Protein AF-A0A7S1A800-F1 (afdb_monomer_lite)

Sequence (195 aa):
MRDAFVAAVKLKTNGKFEEAAAKLRSLTKKGKRNVRAAARHELAVLALQRGDATVADEELCALGLRYRLSAPLWLGARQGPALLSSDSMARSVRVLDNALPEEVFQQLRQALLAPKFWEEHGYPTDEFFSYSMPLGRRHPRKLLGAVATRFRRTAEVLAGEECGRVEWWTHRRSAGADSGHQLHFDLDELGMRRE

Structure (mmCIF, N/CA/C/O backbone):
data_AF-A0A7S1A800-F1
#
_entry.id   AF-A0A7S1A800-F1
#
loop_
_atom_site.group_PDB
_atom_site.id
_atom_site.type_symbol
_atom_site.label_atom_id
_atom_site.label_alt_id
_atom_site.label_comp_id
_atom_site.label_asym_id
_atom_site.label_entity_id
_atom_site.label_seq_id
_atom_site.pdbx_PDB_ins_code
_atom_site.Cartn_x
_atom_site.Cartn_y
_atom_site.Cartn_z
_atom_site.occupancy
_atom_site.B_iso_or_equiv
_atom_site.auth_seq_id
_atom_site.auth_comp_id
_atom_site.auth_asym_id
_atom_site.auth_atom_id
_atom_site.pdbx_PDB_model_num
ATOM 1 N N . MET A 1 1 ? 12.714 -13.770 -24.202 1.00 60.88 1 MET A N 1
ATOM 2 C CA . MET A 1 1 ? 12.608 -12.303 -23.910 1.00 60.88 1 MET A CA 1
ATOM 3 C C . MET A 1 1 ? 11.788 -12.034 -22.653 1.00 60.88 1 MET A C 1
ATOM 5 O O . MET A 1 1 ? 12.232 -11.239 -21.835 1.00 60.88 1 MET A O 1
ATOM 9 N N . ARG A 1 2 ? 10.642 -12.709 -22.471 1.00 64.38 2 ARG A N 1
ATOM 10 C CA . ARG A 1 2 ? 9.897 -12.731 -21.199 1.00 64.38 2 ARG A CA 1
ATOM 11 C C . ARG A 1 2 ? 10.781 -13.239 -20.043 1.00 64.38 2 ARG A C 1
ATOM 13 O O . ARG A 1 2 ? 10.829 -12.616 -18.993 1.00 64.38 2 ARG A O 1
ATOM 20 N N . ASP A 1 3 ? 11.624 -14.233 -20.313 1.00 79.56 3 ASP A N 1
ATOM 21 C CA . ASP A 1 3 ? 12.587 -14.814 -19.355 1.00 79.56 3 ASP A CA 1
ATOM 22 C C . ASP A 1 3 ? 13.646 -13.812 -18.876 1.00 79.56 3 ASP A C 1
ATOM 24 O O . ASP A 1 3 ? 14.090 -13.850 -17.732 1.00 79.56 3 ASP A O 1
ATOM 28 N N . ALA A 1 4 ? 14.040 -12.869 -19.739 1.00 80.94 4 ALA A N 1
ATOM 29 C CA . ALA A 1 4 ? 15.018 -11.845 -19.385 1.00 80.94 4 ALA A CA 1
ATOM 30 C C . ALA A 1 4 ? 14.430 -10.807 -18.418 1.00 80.94 4 ALA A C 1
ATOM 32 O O . ALA A 1 4 ? 15.145 -10.347 -17.528 1.00 80.94 4 ALA A O 1
ATOM 33 N N . PHE A 1 5 ? 13.144 -10.479 -18.576 1.00 79.38 5 PHE A N 1
ATOM 34 C CA . PHE A 1 5 ? 12.403 -9.628 -17.647 1.00 79.38 5 PHE A CA 1
ATOM 35 C C . PHE A 1 5 ? 12.202 -10.328 -16.299 1.00 79.38 5 PHE A C 1
ATOM 37 O O . PHE A 1 5 ? 12.585 -9.775 -15.274 1.00 79.38 5 PHE A O 1
ATOM 44 N N . VAL A 1 6 ? 11.737 -11.583 -16.301 1.00 82.38 6 VAL A N 1
ATOM 45 C CA . VAL A 1 6 ? 11.589 -12.393 -15.074 1.00 82.38 6 VAL A CA 1
ATOM 46 C C . VAL A 1 6 ? 12.916 -12.502 -14.318 1.00 82.38 6 VAL A C 1
ATOM 48 O O . VAL A 1 6 ? 12.967 -12.323 -13.104 1.00 82.38 6 VAL A O 1
ATOM 51 N N . ALA A 1 7 ? 14.025 -12.715 -15.030 1.00 85.69 7 ALA A N 1
ATOM 52 C CA . ALA A 1 7 ? 15.344 -12.743 -14.413 1.00 85.69 7 ALA A CA 1
ATOM 53 C C . ALA A 1 7 ? 15.754 -11.390 -13.803 1.00 85.69 7 ALA A C 1
ATOM 55 O O . ALA A 1 7 ? 16.444 -11.379 -12.789 1.00 85.69 7 ALA A O 1
ATOM 56 N N . ALA A 1 8 ? 15.359 -10.259 -14.396 1.00 82.12 8 ALA A N 1
ATOM 57 C CA . ALA A 1 8 ? 15.631 -8.935 -13.833 1.00 82.12 8 ALA A CA 1
ATOM 58 C C . ALA A 1 8 ? 14.835 -8.691 -12.540 1.00 82.12 8 ALA A C 1
ATOM 60 O O . ALA A 1 8 ? 15.402 -8.232 -11.550 1.00 82.12 8 ALA A O 1
ATOM 61 N N . VAL A 1 9 ? 13.558 -9.084 -12.519 1.00 78.88 9 VAL A N 1
ATOM 62 C CA . VAL A 1 9 ? 12.716 -9.029 -11.313 1.00 78.88 9 VAL A CA 1
ATOM 63 C C . VAL A 1 9 ? 13.293 -9.922 -10.213 1.00 78.88 9 VAL A C 1
ATOM 65 O O . VAL A 1 9 ? 13.433 -9.481 -9.078 1.00 78.88 9 VAL A O 1
ATOM 68 N N . LYS A 1 10 ? 13.751 -11.134 -10.551 1.00 79.06 10 LYS A N 1
ATOM 69 C CA . LYS A 1 10 ? 14.394 -12.044 -9.589 1.00 79.06 10 LYS A CA 1
ATOM 70 C C . LYS A 1 10 ? 15.687 -11.472 -8.986 1.00 79.06 10 LYS A C 1
ATOM 72 O O . LYS A 1 10 ? 15.996 -11.715 -7.823 1.00 79.06 10 LYS A O 1
ATOM 77 N N . LEU A 1 11 ? 16.461 -10.705 -9.758 1.00 80.69 11 LEU A N 1
ATOM 78 C CA . LEU A 1 11 ? 17.634 -9.999 -9.229 1.00 80.69 11 LEU A CA 1
ATOM 79 C C . LEU A 1 11 ? 17.217 -8.927 -8.213 1.00 80.69 11 LEU A C 1
ATOM 81 O O . LEU A 1 11 ? 17.811 -8.850 -7.139 1.00 80.69 11 LEU A O 1
ATOM 85 N N . LYS A 1 12 ? 16.161 -8.159 -8.516 1.00 78.56 12 LYS A N 1
ATOM 86 C CA . LYS A 1 12 ? 15.585 -7.159 -7.604 1.00 78.56 12 LYS A CA 1
ATOM 87 C C . LYS A 1 12 ? 15.091 -7.804 -6.305 1.00 78.56 12 LYS A C 1
ATOM 89 O O . LYS A 1 12 ? 15.465 -7.332 -5.237 1.00 78.56 12 LYS A O 1
ATOM 94 N N . THR A 1 13 ? 14.333 -8.903 -6.370 1.00 74.06 13 THR A N 1
ATOM 95 C CA . THR A 1 13 ? 13.835 -9.601 -5.164 1.00 74.06 13 THR A CA 1
ATOM 96 C C . THR A 1 13 ? 14.961 -10.157 -4.295 1.00 74.06 13 THR A C 1
ATOM 98 O O . THR A 1 13 ? 14.818 -10.238 -3.082 1.00 74.06 13 THR A O 1
ATOM 101 N N . ASN A 1 14 ? 16.102 -10.496 -4.899 1.00 77.75 14 ASN A N 1
ATOM 102 C CA . ASN A 1 14 ? 17.279 -11.004 -4.195 1.00 77.75 14 ASN A CA 1
ATOM 103 C C . ASN A 1 14 ? 18.227 -9.889 -3.707 1.00 77.75 14 ASN A C 1
ATOM 105 O O . ASN A 1 14 ? 19.363 -10.177 -3.337 1.00 77.75 14 ASN A O 1
ATOM 109 N N . GLY A 1 15 ? 17.814 -8.617 -3.758 1.00 77.62 15 GLY A N 1
ATOM 110 C CA . GLY A 1 15 ? 18.619 -7.478 -3.301 1.00 77.62 15 GLY A CA 1
ATOM 111 C C . GLY A 1 15 ? 19.746 -7.055 -4.251 1.00 77.62 15 GLY A C 1
ATOM 112 O O . GLY A 1 15 ? 20.514 -6.146 -3.939 1.00 77.62 15 GLY A O 1
ATOM 113 N N . LYS A 1 16 ? 19.853 -7.663 -5.439 1.00 86.56 16 LYS A N 1
ATOM 114 C CA . LYS A 1 16 ? 20.871 -7.340 -6.452 1.00 86.56 16 LYS A CA 1
ATOM 115 C C . LYS A 1 16 ? 20.433 -6.162 -7.321 1.00 86.56 16 LYS A C 1
ATOM 117 O O . LYS A 1 16 ? 20.233 -6.287 -8.531 1.00 86.56 16 LYS A O 1
ATOM 122 N N . PHE A 1 17 ? 20.246 -5.008 -6.690 1.00 87.19 17 PHE A N 1
ATOM 123 C CA . PHE A 1 17 ? 19.570 -3.863 -7.299 1.00 87.19 17 PHE A CA 1
ATOM 124 C C . PHE A 1 17 ? 20.307 -3.261 -8.502 1.00 87.19 17 PHE A C 1
ATOM 126 O O . PHE A 1 17 ? 19.655 -2.889 -9.473 1.00 87.19 17 PHE A O 1
ATOM 133 N N . GLU A 1 18 ? 21.641 -3.186 -8.487 1.00 91.19 18 GLU A N 1
ATOM 134 C CA . GLU A 1 18 ? 22.408 -2.667 -9.635 1.00 91.19 18 GLU A CA 1
ATOM 135 C C . GLU A 1 18 ? 22.302 -3.571 -10.863 1.00 91.19 18 GLU A C 1
ATOM 137 O O . GLU A 1 18 ? 22.034 -3.106 -11.974 1.00 91.19 18 GLU A O 1
ATOM 142 N N . GLU A 1 19 ? 22.462 -4.881 -10.656 1.00 92.38 19 GLU A N 1
ATOM 143 C CA . GLU A 1 19 ? 22.335 -5.881 -11.717 1.00 92.38 19 GLU A CA 1
ATOM 144 C C . GLU A 1 19 ? 20.913 -5.866 -12.302 1.00 92.38 19 GLU A C 1
ATOM 146 O O . GLU A 1 19 ? 20.733 -5.892 -13.524 1.00 92.38 19 GLU A O 1
ATOM 151 N N . ALA A 1 20 ? 19.899 -5.764 -11.434 1.00 90.12 20 ALA A N 1
ATOM 152 C CA . ALA A 1 20 ? 18.506 -5.624 -11.840 1.00 90.12 20 ALA A CA 1
ATOM 153 C C . ALA A 1 20 ? 18.289 -4.352 -12.675 1.00 90.12 20 ALA A C 1
ATOM 155 O O . ALA A 1 20 ? 17.748 -4.434 -13.779 1.00 90.12 20 ALA A O 1
ATOM 156 N N . ALA A 1 21 ? 18.768 -3.195 -12.206 1.00 92.25 21 ALA A N 1
ATOM 157 C CA . ALA A 1 21 ? 18.621 -1.916 -12.896 1.00 92.25 21 ALA A CA 1
ATOM 158 C C . ALA A 1 21 ? 19.300 -1.917 -14.274 1.00 92.25 21 ALA A C 1
ATOM 160 O O . ALA A 1 21 ? 18.706 -1.478 -15.260 1.00 92.25 21 ALA A O 1
ATOM 161 N N . ALA A 1 22 ? 20.520 -2.453 -14.381 1.00 94.06 22 ALA A N 1
ATOM 162 C CA . ALA A 1 22 ? 21.227 -2.571 -15.656 1.00 94.06 22 ALA A CA 1
ATOM 163 C C . ALA A 1 22 ? 20.452 -3.441 -16.659 1.00 94.06 22 ALA A C 1
ATOM 165 O O . ALA A 1 22 ? 20.320 -3.087 -17.837 1.00 94.06 22 ALA A O 1
ATOM 166 N N . LYS A 1 23 ? 19.887 -4.558 -16.188 1.00 93.50 23 LYS A N 1
ATOM 167 C CA . LYS A 1 23 ? 19.102 -5.466 -17.027 1.00 93.50 23 LYS A CA 1
ATOM 168 C C . LYS A 1 23 ? 17.779 -4.841 -17.465 1.00 93.50 23 LYS A C 1
ATOM 170 O O . LYS A 1 23 ? 17.439 -4.929 -18.645 1.00 93.50 23 LYS A O 1
ATOM 175 N N . LEU A 1 24 ? 17.081 -4.151 -16.562 1.00 92.81 24 LEU A N 1
ATOM 176 C CA . LEU A 1 24 ? 15.859 -3.408 -16.875 1.00 92.81 24 LEU A CA 1
ATOM 177 C C . LEU A 1 24 ? 16.131 -2.297 -17.900 1.00 92.81 24 LEU A C 1
ATOM 179 O O . LEU A 1 24 ? 15.462 -2.269 -18.929 1.00 92.81 24 LEU A O 1
ATOM 183 N N . ARG A 1 25 ? 17.182 -1.480 -17.720 1.00 94.75 25 ARG A N 1
ATOM 184 C CA . ARG A 1 25 ? 17.612 -0.447 -18.692 1.00 94.75 25 ARG A CA 1
ATOM 185 C C . ARG A 1 25 ? 17.905 -1.004 -20.086 1.00 94.75 25 ARG A C 1
ATOM 187 O O . ARG A 1 25 ? 17.647 -0.353 -21.095 1.00 94.75 25 ARG A O 1
ATOM 194 N N . SER A 1 26 ? 18.467 -2.207 -20.173 1.00 94.25 26 SER A N 1
ATOM 195 C CA . SER A 1 26 ? 18.672 -2.870 -21.466 1.00 94.25 26 SER A CA 1
ATOM 196 C C . SER A 1 26 ? 17.336 -3.255 -22.113 1.00 94.25 26 SER A C 1
ATOM 198 O O . SER A 1 26 ? 17.121 -3.037 -23.312 1.00 94.25 26 SER A O 1
ATOM 200 N N . LEU A 1 27 ? 16.404 -3.774 -21.309 1.00 93.00 27 LEU A N 1
ATOM 201 C CA . LEU A 1 27 ? 15.080 -4.188 -21.762 1.00 93.00 27 LEU A CA 1
ATOM 202 C C . LEU A 1 27 ? 14.202 -3.011 -22.191 1.00 93.00 27 LEU A C 1
ATOM 204 O O . LEU A 1 27 ? 13.469 -3.186 -23.162 1.00 93.00 27 LEU A O 1
ATOM 208 N N . THR A 1 28 ? 14.316 -1.825 -21.573 1.00 92.00 28 THR A N 1
ATOM 209 C CA . THR A 1 28 ? 13.575 -0.621 -22.009 1.00 92.00 28 THR A CA 1
ATOM 210 C C . THR A 1 28 ? 13.939 -0.197 -23.435 1.00 92.00 28 THR A C 1
ATOM 212 O O . THR A 1 28 ? 13.092 0.330 -24.157 1.00 92.00 28 THR A O 1
ATOM 215 N N . LYS A 1 29 ? 15.167 -0.496 -23.884 1.00 91.12 29 LYS A N 1
ATOM 216 C CA . LYS A 1 29 ? 15.671 -0.166 -25.228 1.00 91.12 29 LYS A CA 1
ATOM 217 C C . LYS A 1 29 ? 15.422 -1.276 -26.253 1.00 91.12 29 LYS A C 1
ATOM 219 O O . LYS A 1 29 ? 15.017 -0.986 -27.376 1.00 91.12 29 LYS A O 1
ATOM 224 N N . LYS A 1 30 ? 15.663 -2.541 -25.884 1.00 86.94 30 LYS A N 1
ATOM 225 C CA . LYS A 1 30 ? 15.777 -3.670 -26.836 1.00 86.94 30 LYS A CA 1
ATOM 226 C C . LYS A 1 30 ? 14.622 -4.686 -26.794 1.00 86.94 30 LYS A C 1
ATOM 228 O O . LYS A 1 30 ? 14.625 -5.636 -27.571 1.00 86.94 30 LYS A O 1
ATOM 233 N N . GLY A 1 31 ? 13.650 -4.528 -25.893 1.00 81.25 31 GLY A N 1
ATOM 234 C CA . GLY A 1 31 ? 12.536 -5.470 -25.733 1.00 81.25 31 GLY A CA 1
ATOM 235 C C . GLY A 1 31 ? 11.403 -5.332 -26.765 1.00 81.25 31 GLY A C 1
ATOM 236 O O . GLY A 1 31 ? 11.256 -4.307 -27.433 1.00 81.25 31 GLY A O 1
ATOM 237 N N . LYS A 1 32 ? 10.517 -6.341 -26.825 1.00 83.69 32 LYS A N 1
ATOM 238 C CA . LYS A 1 32 ? 9.174 -6.197 -27.431 1.00 83.69 32 LYS A CA 1
ATOM 239 C C . LYS A 1 32 ? 8.389 -5.093 -26.711 1.00 83.69 32 LYS A C 1
ATOM 241 O O . LYS A 1 32 ? 8.650 -4.824 -25.544 1.00 83.69 32 LYS A O 1
ATOM 246 N N . ARG A 1 33 ? 7.400 -4.470 -27.367 1.00 83.94 33 ARG A N 1
ATOM 247 C CA . ARG A 1 33 ? 6.637 -3.322 -26.822 1.00 83.94 33 ARG A CA 1
ATOM 248 C C . ARG A 1 33 ? 6.127 -3.540 -25.389 1.00 83.94 33 ARG A C 1
ATOM 250 O O . ARG A 1 33 ? 6.365 -2.685 -24.546 1.00 83.94 33 ARG A O 1
ATOM 257 N N . ASN A 1 34 ? 5.486 -4.674 -25.117 1.00 78.50 34 ASN A N 1
ATOM 258 C CA . ASN A 1 34 ? 4.986 -5.034 -23.786 1.00 78.50 34 ASN A CA 1
ATOM 259 C C . ASN A 1 34 ? 6.115 -5.235 -22.760 1.00 78.50 34 ASN A C 1
ATOM 261 O O . ASN A 1 34 ? 6.025 -4.740 -21.644 1.00 78.50 34 ASN A O 1
ATOM 265 N N . VAL A 1 35 ? 7.208 -5.894 -23.155 1.00 83.25 35 VAL A N 1
ATOM 266 C CA . VAL A 1 35 ? 8.390 -6.088 -22.297 1.00 83.25 35 VAL A CA 1
ATOM 267 C C . VAL A 1 35 ? 9.085 -4.761 -21.996 1.00 83.25 35 VAL A C 1
ATOM 269 O O . VAL A 1 35 ? 9.527 -4.557 -20.874 1.00 83.25 35 VAL A O 1
ATOM 272 N N . ARG A 1 36 ? 9.155 -3.839 -22.966 1.00 87.00 36 ARG A N 1
ATOM 273 C CA . ARG A 1 36 ? 9.669 -2.482 -22.740 1.00 87.00 36 ARG A CA 1
ATOM 274 C C . ARG A 1 36 ? 8.811 -1.755 -21.723 1.00 87.00 36 ARG A C 1
ATOM 276 O O . ARG A 1 36 ? 9.363 -1.214 -20.780 1.00 87.00 36 ARG A O 1
ATOM 283 N N . ALA A 1 37 ? 7.490 -1.776 -21.898 1.00 81.94 37 ALA A N 1
ATOM 284 C CA . ALA A 1 37 ? 6.577 -1.096 -20.988 1.00 81.94 37 ALA A CA 1
ATOM 285 C C . ALA A 1 37 ? 6.722 -1.613 -19.546 1.00 81.94 37 ALA A C 1
ATOM 287 O O . ALA A 1 37 ? 6.952 -0.826 -18.633 1.00 81.94 37 ALA A O 1
ATOM 288 N N . ALA A 1 38 ? 6.715 -2.937 -19.369 1.00 81.62 38 ALA A N 1
ATOM 289 C CA . ALA A 1 38 ? 6.934 -3.564 -18.068 1.00 81.62 38 ALA A CA 1
ATOM 290 C C . ALA A 1 38 ? 8.323 -3.239 -17.484 1.00 81.62 38 ALA A C 1
ATOM 292 O O . ALA A 1 38 ? 8.445 -2.933 -16.303 1.00 81.62 38 ALA A O 1
ATOM 293 N N . ALA A 1 39 ? 9.377 -3.250 -18.309 1.00 87.12 39 ALA A N 1
ATOM 294 C CA . ALA A 1 39 ? 10.729 -2.915 -17.865 1.00 87.12 39 ALA A CA 1
ATOM 295 C C . ALA A 1 39 ? 10.871 -1.450 -17.428 1.00 87.12 39 ALA A C 1
ATOM 297 O O . ALA A 1 39 ? 11.599 -1.188 -16.475 1.00 87.12 39 ALA A O 1
ATOM 298 N N . ARG A 1 40 ? 10.184 -0.513 -18.097 1.00 89.94 40 ARG A N 1
ATOM 299 C CA . ARG A 1 40 ? 10.159 0.905 -17.702 1.00 89.94 40 ARG A CA 1
ATOM 300 C C . ARG A 1 40 ? 9.475 1.081 -16.353 1.00 89.94 40 ARG A C 1
ATOM 302 O O . ARG A 1 40 ? 10.039 1.716 -15.471 1.00 89.94 40 ARG A O 1
ATOM 309 N N . HIS A 1 41 ? 8.315 0.448 -16.174 1.00 88.75 41 HIS A N 1
ATOM 310 C CA . HIS A 1 41 ? 7.587 0.484 -14.908 1.00 88.75 41 HIS A CA 1
ATOM 311 C C . HIS A 1 41 ? 8.436 -0.074 -13.753 1.00 88.75 41 HIS A C 1
ATOM 313 O O . HIS A 1 41 ? 8.636 0.594 -12.743 1.00 88.75 41 HIS A O 1
ATOM 319 N N . GLU A 1 42 ? 9.027 -1.260 -13.926 1.00 85.81 42 GLU A N 1
ATOM 320 C CA . GLU A 1 42 ? 9.877 -1.868 -12.893 1.00 85.81 42 GLU A CA 1
ATOM 321 C C . GLU A 1 42 ? 11.136 -1.055 -12.582 1.00 85.81 42 GLU A C 1
ATOM 323 O O . GLU A 1 42 ? 11.559 -0.987 -11.424 1.00 85.81 42 GLU A O 1
ATOM 328 N N . LEU A 1 43 ? 11.740 -0.432 -13.599 1.00 91.25 43 LEU A N 1
ATOM 329 C CA . LEU A 1 43 ? 12.889 0.446 -13.409 1.00 91.25 43 LEU A CA 1
ATOM 330 C C . LEU A 1 43 ? 12.500 1.702 -12.626 1.00 91.25 43 LEU A C 1
ATOM 332 O O . LEU A 1 43 ? 13.248 2.091 -11.733 1.00 91.25 43 LEU A O 1
ATOM 336 N N . ALA A 1 44 ? 11.333 2.285 -12.906 1.00 89.44 44 ALA A N 1
ATOM 337 C CA . ALA A 1 44 ? 10.821 3.431 -12.165 1.00 89.44 44 ALA A CA 1
ATOM 338 C C . ALA A 1 44 ? 10.576 3.094 -10.689 1.00 89.44 44 ALA A C 1
ATOM 340 O O . ALA A 1 44 ? 11.040 3.816 -9.809 1.00 89.44 44 ALA A O 1
ATOM 341 N N . VAL A 1 45 ? 9.930 1.958 -10.404 1.00 86.12 45 VAL A N 1
ATOM 342 C CA . VAL A 1 45 ? 9.726 1.481 -9.025 1.00 86.12 45 VAL A CA 1
ATOM 343 C C . VAL A 1 45 ? 11.065 1.281 -8.314 1.00 86.12 45 VAL A C 1
ATOM 345 O O . VAL A 1 45 ? 11.244 1.733 -7.185 1.00 86.12 45 VAL A O 1
ATOM 348 N N . LEU A 1 46 ? 12.032 0.631 -8.970 1.00 86.25 46 LEU A N 1
ATOM 349 C CA . LEU A 1 46 ? 13.358 0.406 -8.393 1.00 86.25 46 LEU A CA 1
ATOM 350 C C . LEU A 1 46 ? 14.111 1.722 -8.135 1.00 86.25 46 LEU A C 1
ATOM 352 O O . LEU A 1 46 ? 14.798 1.842 -7.123 1.00 86.25 46 LEU A O 1
ATOM 356 N N . ALA A 1 47 ? 13.985 2.700 -9.032 1.00 88.75 47 ALA A N 1
ATOM 357 C CA . ALA A 1 47 ? 14.573 4.024 -8.874 1.00 88.75 47 ALA A CA 1
ATOM 358 C C . ALA A 1 47 ? 13.955 4.767 -7.674 1.00 88.75 47 ALA A C 1
ATOM 360 O O . ALA A 1 47 ? 14.691 5.257 -6.817 1.00 88.75 47 ALA A O 1
ATOM 361 N N . LEU A 1 48 ? 12.626 4.731 -7.521 1.00 84.69 48 LEU A N 1
ATOM 362 C CA . LEU A 1 48 ? 11.917 5.320 -6.376 1.00 84.69 48 LEU A CA 1
ATOM 363 C C . LEU A 1 48 ? 12.323 4.691 -5.040 1.00 84.69 48 LEU A C 1
ATOM 365 O O . LEU A 1 48 ? 12.633 5.412 -4.095 1.00 84.69 48 LEU A O 1
ATOM 369 N N . GLN A 1 49 ? 12.411 3.359 -4.976 1.00 81.00 49 GLN A N 1
ATOM 370 C CA . GLN A 1 49 ? 12.871 2.621 -3.787 1.00 81.00 49 GLN A CA 1
ATOM 371 C C . GLN A 1 49 ? 14.310 2.976 -3.372 1.00 81.00 49 GLN A C 1
ATOM 373 O O . GLN A 1 49 ? 14.729 2.712 -2.243 1.00 81.00 49 GLN A O 1
ATOM 378 N N . ARG A 1 50 ? 15.080 3.569 -4.288 1.00 84.25 50 ARG A N 1
ATOM 379 C CA . ARG A 1 50 ? 16.465 3.998 -4.084 1.00 84.25 50 ARG A CA 1
ATOM 380 C C . ARG A 1 50 ? 16.621 5.513 -3.950 1.00 84.25 50 ARG A C 1
ATOM 382 O O . ARG A 1 50 ? 17.740 5.975 -3.750 1.00 84.25 50 ARG A O 1
ATOM 389 N N . GLY A 1 51 ? 15.530 6.270 -4.045 1.00 83.56 51 GLY A N 1
ATOM 390 C CA . GLY A 1 51 ? 15.531 7.729 -3.926 1.00 83.56 51 GLY A CA 1
ATOM 391 C C . GLY A 1 51 ? 15.900 8.473 -5.206 1.00 83.56 51 GLY A C 1
ATOM 392 O O . GLY A 1 51 ? 16.109 9.680 -5.162 1.00 83.56 51 GLY A O 1
ATOM 393 N N . ASP A 1 52 ? 15.947 7.783 -6.343 1.00 89.81 52 ASP A N 1
ATOM 394 C CA . ASP A 1 52 ? 16.209 8.381 -7.650 1.00 89.81 52 ASP A CA 1
ATOM 395 C C . ASP A 1 52 ? 14.886 8.733 -8.347 1.00 89.81 52 ASP A C 1
ATOM 397 O O . ASP A 1 52 ? 14.389 8.036 -9.234 1.00 89.81 52 ASP A O 1
ATOM 401 N N . ALA A 1 53 ? 14.261 9.808 -7.865 1.00 89.81 53 ALA A N 1
ATOM 402 C CA . ALA A 1 53 ? 12.969 10.271 -8.364 1.00 89.81 53 ALA A CA 1
ATOM 403 C C . ALA A 1 53 ? 13.029 10.719 -9.833 1.00 89.81 53 ALA A C 1
ATOM 405 O O . ALA A 1 53 ? 12.081 10.482 -10.575 1.00 89.81 53 ALA A O 1
ATOM 406 N N . THR A 1 54 ? 14.150 11.309 -10.258 1.00 93.69 54 THR A N 1
ATOM 407 C CA . THR A 1 54 ? 14.340 11.809 -11.625 1.00 93.69 54 THR A CA 1
ATOM 408 C C . THR A 1 54 ? 14.281 10.674 -12.640 1.00 93.69 54 THR A C 1
ATOM 410 O O . THR A 1 54 ? 13.500 10.741 -13.586 1.00 93.69 54 THR A O 1
ATOM 413 N N . VAL A 1 55 ? 15.036 9.590 -12.412 1.00 92.94 55 VAL A N 1
ATOM 414 C CA . VAL A 1 55 ? 15.000 8.414 -13.298 1.00 92.94 55 VAL A CA 1
ATOM 415 C C . VAL A 1 55 ? 13.605 7.792 -13.323 1.00 92.94 55 VAL A C 1
ATOM 417 O O . VAL A 1 55 ? 13.137 7.352 -14.373 1.00 92.94 55 VAL A O 1
ATOM 420 N N . ALA A 1 56 ? 12.913 7.767 -12.185 1.00 91.12 56 ALA A N 1
ATOM 421 C CA . ALA A 1 56 ? 11.551 7.258 -12.139 1.00 91.12 56 ALA A CA 1
ATOM 422 C C . ALA A 1 56 ? 10.573 8.098 -12.968 1.00 91.12 56 ALA A C 1
ATOM 424 O O . ALA A 1 56 ? 9.774 7.536 -13.715 1.00 91.12 56 ALA A O 1
ATOM 425 N N . ASP A 1 57 ? 10.651 9.425 -12.867 1.00 90.38 57 ASP A N 1
ATOM 426 C CA . ASP A 1 57 ? 9.779 10.345 -13.597 1.00 90.38 57 ASP A CA 1
ATOM 427 C C . ASP A 1 57 ? 9.978 10.235 -15.110 1.00 90.38 57 ASP A C 1
ATOM 429 O O . ASP A 1 57 ? 8.997 10.173 -15.852 1.00 90.38 57 ASP A O 1
ATOM 433 N N . GLU A 1 58 ? 11.225 10.125 -15.572 1.00 94.88 58 GLU A N 1
ATOM 434 C CA . GLU A 1 58 ? 11.541 9.907 -16.987 1.00 94.88 58 GLU A CA 1
ATOM 435 C C . GLU A 1 58 ? 10.905 8.616 -17.524 1.00 94.88 58 GLU A C 1
ATOM 437 O O . GLU A 1 58 ? 10.272 8.609 -18.587 1.00 94.88 58 GLU A O 1
ATOM 442 N N . GLU A 1 59 ? 11.043 7.516 -16.781 1.00 92.56 59 GLU A N 1
ATOM 443 C CA . GLU A 1 59 ? 10.537 6.210 -17.199 1.00 92.56 59 GLU A CA 1
ATOM 444 C C . GLU A 1 59 ? 9.002 6.134 -17.166 1.00 92.56 59 GLU A C 1
ATOM 446 O O . GLU A 1 59 ? 8.401 5.554 -18.075 1.00 92.56 59 GLU A O 1
ATOM 451 N N . LEU A 1 60 ? 8.353 6.761 -16.178 1.00 87.19 60 LEU A N 1
ATOM 452 C CA . LEU A 1 60 ? 6.890 6.842 -16.080 1.00 87.19 60 LEU A CA 1
ATOM 453 C C . LEU A 1 60 ? 6.293 7.780 -17.138 1.00 87.19 60 LEU A C 1
ATOM 455 O O . LEU A 1 60 ? 5.303 7.423 -17.783 1.00 87.19 60 LEU A O 1
ATOM 459 N N . CYS A 1 61 ? 6.921 8.930 -17.401 1.00 87.44 61 CYS A N 1
ATOM 460 C CA . CYS A 1 61 ? 6.495 9.835 -18.471 1.00 87.44 61 CYS A CA 1
ATOM 461 C C . CYS A 1 61 ? 6.579 9.152 -19.842 1.00 87.44 61 CYS A C 1
ATOM 463 O O . CYS A 1 61 ? 5.680 9.307 -20.670 1.00 87.44 61 CYS A O 1
ATOM 465 N N . ALA A 1 62 ? 7.603 8.322 -20.075 1.00 87.19 62 ALA A N 1
ATOM 466 C CA . ALA A 1 62 ? 7.720 7.524 -21.297 1.00 87.19 62 ALA A CA 1
ATOM 467 C C . ALA A 1 62 ? 6.607 6.463 -21.457 1.00 87.19 62 ALA A C 1
ATOM 469 O O . ALA A 1 62 ? 6.404 5.952 -22.562 1.00 87.19 62 ALA A O 1
ATOM 470 N N . LEU A 1 63 ? 5.883 6.133 -20.382 1.00 82.38 63 LEU A N 1
ATOM 471 C CA . LEU A 1 63 ? 4.683 5.289 -20.398 1.00 82.38 63 LEU A CA 1
ATOM 472 C C . LEU A 1 63 ? 3.381 6.089 -20.567 1.00 82.38 63 LEU A C 1
ATOM 474 O O . LEU A 1 63 ? 2.319 5.486 -20.702 1.00 82.38 63 LEU A O 1
ATOM 478 N N . GLY A 1 64 ? 3.447 7.423 -20.586 1.00 80.19 64 GLY A N 1
ATOM 479 C CA . GLY A 1 64 ? 2.279 8.306 -20.623 1.00 80.19 64 GLY A CA 1
ATOM 480 C C . GLY A 1 64 ? 1.631 8.543 -19.255 1.00 80.19 64 GLY A C 1
ATOM 481 O O . GLY A 1 64 ? 0.545 9.122 -19.193 1.00 80.19 64 GLY A O 1
ATOM 482 N N . LEU A 1 65 ? 2.280 8.115 -18.169 1.00 75.06 65 LEU A N 1
ATOM 483 C CA . LEU A 1 65 ? 1.809 8.328 -16.804 1.00 75.06 65 LEU A CA 1
ATOM 484 C C . LEU A 1 65 ? 2.171 9.745 -16.351 1.00 75.06 65 LEU A C 1
ATOM 486 O O . LEU A 1 65 ? 3.275 10.224 -16.600 1.00 75.06 65 LEU A O 1
ATOM 490 N N . ARG A 1 66 ? 1.219 10.427 -15.708 1.00 74.19 66 ARG A N 1
ATOM 491 C CA . ARG A 1 66 ? 1.354 11.839 -15.294 1.00 74.19 66 ARG A CA 1
ATOM 492 C C . ARG A 1 66 ? 1.485 12.022 -13.790 1.00 74.19 66 ARG A C 1
ATOM 494 O O . ARG A 1 66 ? 1.973 13.052 -13.341 1.00 74.19 66 ARG A O 1
ATOM 501 N N . TYR A 1 67 ? 1.017 11.042 -13.027 1.00 69.81 67 TYR A N 1
ATOM 502 C CA . TYR A 1 67 ? 0.957 11.096 -11.577 1.00 69.81 67 TYR A CA 1
ATOM 503 C C . TYR A 1 67 ? 1.584 9.834 -11.001 1.00 69.81 67 TYR A C 1
ATOM 505 O O . TYR A 1 67 ? 1.458 8.753 -11.570 1.00 69.81 67 TYR A O 1
ATOM 513 N N . ARG A 1 68 ? 2.254 9.990 -9.862 1.00 78.31 68 ARG A N 1
ATOM 514 C CA . ARG A 1 68 ? 2.733 8.899 -9.015 1.00 78.31 68 ARG A CA 1
ATOM 515 C C . ARG A 1 68 ? 2.713 9.343 -7.561 1.00 78.31 68 ARG A C 1
ATOM 517 O O . ARG A 1 68 ? 2.652 10.538 -7.268 1.00 78.31 68 ARG A O 1
ATOM 524 N N . LEU A 1 69 ? 2.842 8.383 -6.653 1.00 70.19 69 LEU A N 1
ATOM 525 C CA . LEU A 1 69 ? 3.086 8.675 -5.244 1.00 70.19 69 LEU A CA 1
ATOM 526 C C . LEU A 1 69 ? 4.373 9.502 -5.069 1.00 70.19 69 LEU A C 1
ATOM 528 O O . LEU A 1 69 ? 5.350 9.337 -5.815 1.00 70.19 69 LEU A O 1
ATOM 532 N N . SER A 1 70 ? 4.372 10.387 -4.069 1.00 74.44 70 SER A N 1
ATOM 533 C CA . SER A 1 70 ? 5.514 11.254 -3.772 1.00 74.44 70 SER A CA 1
ATOM 534 C C . SER A 1 70 ? 6.750 10.420 -3.422 1.00 74.44 70 SER A C 1
ATOM 536 O O . SER A 1 70 ? 6.652 9.366 -2.796 1.00 74.44 70 SER A O 1
ATOM 538 N N . ALA A 1 71 ? 7.933 10.882 -3.841 1.00 76.12 71 ALA A N 1
ATOM 539 C CA . ALA A 1 71 ? 9.183 10.138 -3.645 1.00 76.12 71 ALA A CA 1
ATOM 540 C C . ALA A 1 71 ? 9.455 9.745 -2.172 1.00 76.12 71 ALA A C 1
ATOM 542 O O . ALA A 1 71 ? 9.889 8.614 -1.953 1.00 76.12 71 ALA A O 1
ATOM 543 N N . PRO A 1 72 ? 9.142 10.588 -1.162 1.00 71.12 72 PRO A N 1
ATOM 544 C CA . PRO A 1 72 ? 9.324 10.224 0.245 1.00 71.12 72 PRO A CA 1
ATOM 545 C C . PRO A 1 72 ? 8.568 8.963 0.683 1.00 71.12 72 PRO A C 1
ATOM 547 O O . PRO A 1 72 ? 9.073 8.213 1.513 1.00 71.12 72 PRO A O 1
ATOM 550 N N . LEU A 1 73 ? 7.394 8.676 0.103 1.00 69.50 73 LEU A N 1
ATOM 551 C CA . LEU A 1 73 ? 6.613 7.484 0.461 1.00 69.50 73 LEU A CA 1
ATOM 552 C C . LEU A 1 73 ? 7.325 6.178 0.078 1.00 69.50 73 LEU A C 1
ATOM 554 O O . LEU A 1 73 ? 7.173 5.172 0.763 1.00 69.50 73 LEU A O 1
ATOM 558 N N . TRP A 1 74 ? 8.141 6.194 -0.977 1.00 72.62 74 TRP A N 1
ATOM 559 C CA . TRP A 1 74 ? 8.873 5.016 -1.457 1.00 72.62 74 TRP A CA 1
ATOM 560 C C . TRP A 1 74 ? 10.127 4.696 -0.645 1.00 72.62 74 TRP A C 1
ATOM 562 O O . TRP A 1 74 ? 10.639 3.579 -0.709 1.00 72.62 74 TRP A O 1
ATOM 572 N N . LEU A 1 75 ? 10.629 5.673 0.109 1.00 69.94 75 LEU A N 1
ATOM 573 C CA . LEU A 1 75 ? 11.824 5.535 0.935 1.00 69.94 75 LEU A CA 1
ATOM 574 C C . LEU A 1 75 ? 11.507 5.055 2.358 1.00 69.94 75 LEU A C 1
ATOM 576 O O . LEU A 1 75 ? 12.421 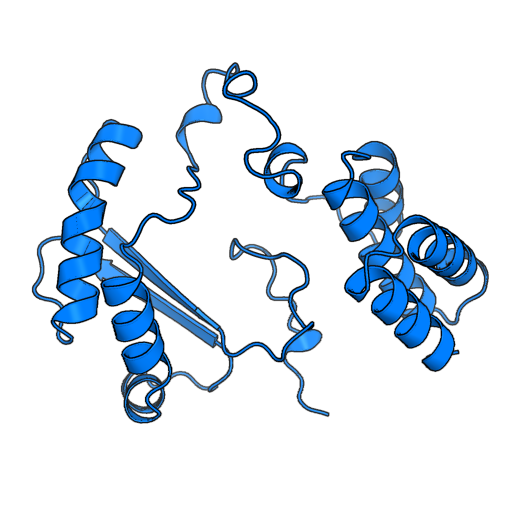4.635 3.075 1.00 69.94 75 LEU A O 1
ATOM 580 N N . GLY A 1 76 ? 10.231 5.090 2.760 1.00 59.50 76 GLY A N 1
ATOM 581 C CA . GLY A 1 76 ? 9.792 4.782 4.121 1.00 59.50 76 GLY A CA 1
ATOM 582 C C . GLY A 1 76 ? 10.476 5.664 5.175 1.00 59.50 76 GLY A C 1
ATOM 583 O O . GLY A 1 76 ? 11.104 6.677 4.859 1.00 59.50 76 GLY A O 1
ATOM 584 N N . ALA A 1 77 ? 10.421 5.247 6.442 1.00 48.94 7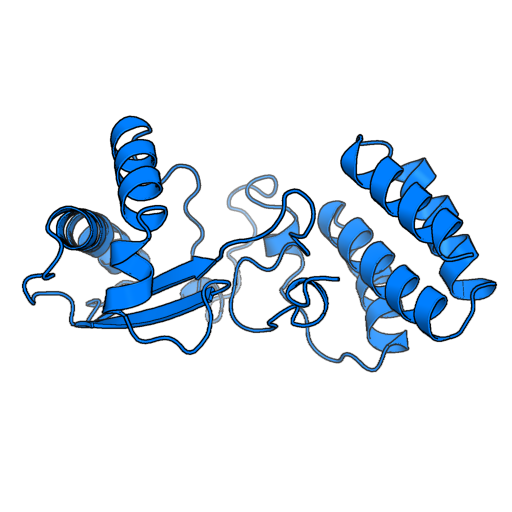7 ALA A N 1
ATOM 585 C CA . ALA A 1 77 ? 11.026 5.925 7.599 1.00 48.94 77 ALA A CA 1
ATOM 586 C C . ALA A 1 77 ? 12.564 6.140 7.534 1.00 48.94 77 ALA A C 1
ATOM 588 O O . ALA A 1 77 ? 13.168 6.579 8.512 1.00 48.94 77 ALA A O 1
ATOM 589 N N . ARG A 1 78 ? 13.230 5.850 6.402 1.00 49.38 78 ARG A N 1
ATOM 590 C CA . ARG A 1 78 ? 14.642 6.206 6.159 1.00 49.38 78 ARG A CA 1
ATOM 591 C C . ARG A 1 78 ? 14.862 7.710 6.073 1.00 49.38 78 ARG A C 1
ATOM 593 O O . ARG A 1 78 ? 15.965 8.180 6.336 1.00 49.38 78 ARG A O 1
ATOM 600 N N . GLN A 1 79 ? 13.830 8.460 5.709 1.00 46.03 79 GLN A N 1
ATOM 601 C CA . GLN A 1 79 ? 13.836 9.901 5.881 1.00 46.03 79 GLN A CA 1
ATOM 602 C C . GLN A 1 79 ? 13.282 10.181 7.275 1.00 46.03 79 GLN A C 1
ATOM 604 O O . GLN A 1 79 ? 12.103 9.962 7.539 1.00 46.03 79 GLN A O 1
ATOM 609 N N . GLY A 1 80 ? 14.159 10.610 8.187 1.00 46.62 80 GLY A N 1
ATOM 610 C CA . GLY A 1 80 ? 13.752 11.106 9.500 1.00 46.62 80 GLY A CA 1
ATOM 611 C C . GLY A 1 80 ? 12.737 12.263 9.395 1.00 46.62 80 GLY A C 1
ATOM 612 O O . GLY A 1 80 ? 12.360 12.659 8.293 1.00 46.62 80 GLY A O 1
ATOM 613 N N . PRO A 1 81 ? 12.323 12.870 10.521 1.00 48.31 81 PRO A N 1
ATOM 614 C CA . PRO A 1 81 ? 11.176 13.794 10.617 1.00 48.31 81 PRO A CA 1
ATOM 615 C C . PRO A 1 81 ? 11.192 15.050 9.712 1.00 48.31 81 PRO A C 1
ATOM 617 O O . PRO A 1 81 ? 10.262 15.850 9.748 1.00 48.31 81 PRO A O 1
ATOM 620 N N . ALA A 1 82 ? 12.242 15.263 8.922 1.00 45.50 82 ALA A N 1
ATOM 621 C CA . ALA A 1 82 ? 12.606 16.524 8.290 1.00 45.50 82 ALA A CA 1
ATOM 622 C C . ALA A 1 82 ? 11.823 16.906 7.015 1.00 45.50 82 ALA A C 1
ATOM 624 O O . ALA A 1 82 ? 12.090 17.967 6.460 1.00 45.50 82 ALA A O 1
ATOM 625 N N . LEU A 1 83 ? 10.864 16.104 6.534 1.00 47.00 83 LEU A N 1
ATOM 626 C CA . LEU A 1 83 ? 10.140 16.390 5.277 1.00 47.00 83 LEU A CA 1
ATOM 627 C C . LEU A 1 83 ? 8.676 16.819 5.431 1.00 47.00 83 LEU A C 1
ATOM 629 O O . LEU A 1 83 ? 7.983 17.001 4.434 1.00 47.00 83 LEU A O 1
ATOM 633 N N . LEU A 1 84 ? 8.205 17.070 6.654 1.00 45.34 84 LEU A N 1
ATOM 634 C CA . LEU A 1 84 ? 6.845 17.574 6.896 1.00 45.34 84 LEU A CA 1
ATOM 635 C C . LEU A 1 84 ? 6.733 19.112 6.848 1.00 45.34 84 LEU A C 1
ATOM 637 O O . LEU A 1 84 ? 5.764 19.673 7.347 1.00 45.34 84 LEU A O 1
ATOM 641 N N . SER A 1 85 ? 7.690 19.800 6.218 1.00 41.81 85 SER A N 1
ATOM 642 C CA . SER A 1 85 ? 7.668 21.256 6.021 1.00 41.81 85 SER A CA 1
ATOM 643 C C . SER A 1 85 ? 7.034 21.629 4.671 1.00 41.81 85 SER A C 1
ATOM 645 O O . SER A 1 85 ? 7.699 22.079 3.741 1.00 41.81 85 SER A O 1
ATOM 647 N N . SER A 1 86 ? 5.729 21.394 4.534 1.00 43.62 86 SER A N 1
ATOM 648 C CA . SER A 1 86 ? 4.870 22.257 3.712 1.00 43.62 86 SER A CA 1
ATOM 649 C C . SER A 1 86 ? 3.450 22.208 4.277 1.00 43.62 86 SER A C 1
ATOM 651 O O . SER A 1 86 ? 2.833 21.148 4.408 1.00 43.62 86 SER A O 1
ATOM 653 N N . ASP A 1 87 ? 2.966 23.377 4.673 1.00 50.84 87 ASP A N 1
ATOM 654 C CA . ASP A 1 87 ? 1.941 23.584 5.701 1.00 50.84 87 ASP A CA 1
ATOM 655 C C . ASP A 1 87 ? 0.492 23.251 5.268 1.00 50.84 87 ASP A C 1
ATOM 657 O O . ASP A 1 87 ? -0.464 23.557 5.975 1.00 50.84 87 ASP A O 1
ATOM 661 N N . SER A 1 88 ? 0.289 22.598 4.113 1.00 47.44 88 SER A N 1
ATOM 662 C CA . SER A 1 88 ? -1.053 22.178 3.661 1.00 47.44 88 SER A CA 1
ATOM 663 C C . SER A 1 88 ? -1.168 20.695 3.290 1.00 47.44 88 SER A C 1
ATOM 665 O O . SER A 1 88 ? -2.163 20.063 3.638 1.00 47.44 88 SER A O 1
ATOM 667 N N . MET A 1 89 ? -0.146 20.089 2.671 1.00 43.94 89 MET A N 1
ATOM 668 C CA . MET A 1 89 ? -0.142 18.653 2.330 1.00 43.94 89 MET A CA 1
ATOM 669 C C . MET A 1 89 ? 0.419 17.765 3.439 1.00 43.94 89 MET A C 1
ATOM 671 O O . MET A 1 89 ? 0.126 16.571 3.481 1.00 43.94 89 MET A O 1
ATOM 675 N N . ALA A 1 90 ? 1.160 18.335 4.391 1.00 47.69 90 ALA A N 1
ATOM 676 C CA . ALA A 1 90 ? 1.605 17.613 5.574 1.00 47.69 90 ALA A CA 1
ATOM 677 C C . ALA A 1 90 ? 0.442 17.174 6.484 1.00 47.69 90 ALA A C 1
ATOM 679 O O . ALA A 1 90 ? 0.705 16.558 7.507 1.00 47.69 90 ALA A O 1
ATOM 680 N N . ARG A 1 91 ? -0.832 17.437 6.156 1.00 51.03 91 ARG A N 1
ATOM 681 C CA . ARG A 1 91 ? -2.000 17.050 6.969 1.00 51.03 91 ARG A CA 1
ATOM 682 C C . ARG A 1 91 ? -2.718 15.771 6.531 1.00 51.03 91 ARG A C 1
ATOM 684 O O . ARG A 1 91 ? -3.475 15.236 7.325 1.00 51.03 91 ARG A O 1
ATOM 691 N N . SER A 1 92 ? -2.501 15.253 5.324 1.00 59.38 92 SER A N 1
ATOM 692 C CA . SER A 1 92 ? -3.490 14.333 4.736 1.00 59.38 92 SER A CA 1
ATOM 693 C C . SER A 1 92 ? -3.171 12.837 4.816 1.00 59.38 92 SER A C 1
ATOM 695 O O . SER A 1 92 ? -4.098 12.038 4.725 1.00 59.38 92 SER A O 1
ATOM 697 N N . VAL A 1 93 ? -1.915 12.416 5.014 1.00 66.44 93 VAL A N 1
ATOM 698 C CA . VAL A 1 93 ? -1.570 10.982 5.123 1.00 66.44 93 VAL A CA 1
ATOM 699 C C . VAL A 1 93 ? -0.470 10.754 6.161 1.00 66.44 93 VAL A C 1
ATOM 701 O O . VAL A 1 93 ? 0.511 11.501 6.239 1.00 66.44 93 VAL A O 1
ATOM 704 N N . ARG A 1 94 ? -0.636 9.712 6.980 1.00 70.25 94 ARG A N 1
ATOM 705 C CA . ARG A 1 94 ? 0.348 9.231 7.959 1.00 70.25 94 ARG A 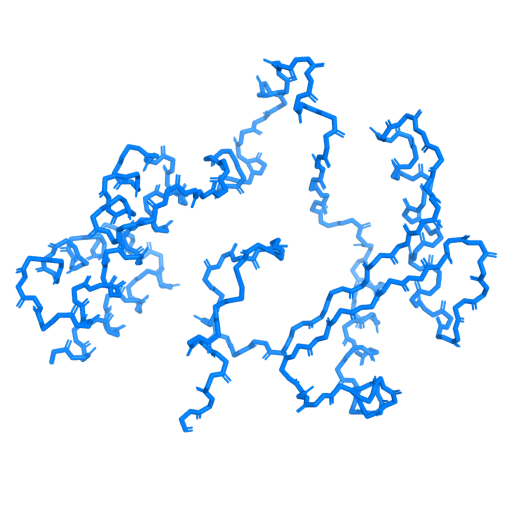CA 1
ATOM 706 C C . ARG A 1 94 ? 0.524 7.729 7.793 1.00 70.25 94 ARG A C 1
ATOM 708 O O . ARG A 1 94 ? -0.464 7.009 7.691 1.00 70.25 94 ARG A O 1
ATOM 715 N N . VAL A 1 95 ? 1.774 7.275 7.800 1.00 74.62 95 VAL A N 1
ATOM 716 C CA . VAL A 1 95 ? 2.125 5.851 7.813 1.00 74.62 95 VAL A CA 1
ATOM 717 C C . VAL A 1 95 ? 2.659 5.518 9.199 1.00 74.62 95 VAL A C 1
ATOM 719 O O . VAL A 1 95 ? 3.500 6.242 9.731 1.00 74.62 95 VAL A O 1
ATOM 722 N N . LEU A 1 96 ? 2.129 4.454 9.794 1.00 74.12 96 LEU A N 1
ATOM 723 C CA . LEU A 1 96 ? 2.540 3.956 11.100 1.00 74.12 96 LEU A CA 1
ATOM 724 C C . LEU A 1 96 ? 3.032 2.521 10.922 1.00 74.12 96 LEU A C 1
ATOM 726 O O . LEU A 1 96 ? 2.231 1.596 10.788 1.00 74.12 96 LEU A O 1
ATOM 730 N N . ASP A 1 97 ? 4.349 2.344 10.914 1.00 76.00 97 ASP A N 1
ATOM 731 C CA . ASP A 1 97 ? 4.952 1.015 10.897 1.00 76.00 97 ASP A CA 1
ATOM 732 C C . ASP A 1 97 ? 4.761 0.337 12.256 1.00 76.00 97 ASP A C 1
ATOM 734 O O . ASP A 1 97 ? 4.820 0.986 13.302 1.00 76.00 97 ASP A O 1
ATOM 738 N N . ASN A 1 98 ? 4.533 -0.980 12.248 1.00 77.88 98 ASN A N 1
ATOM 739 C CA . ASN A 1 98 ? 4.355 -1.789 13.463 1.00 77.88 98 ASN A CA 1
ATOM 740 C C . ASN A 1 98 ? 3.286 -1.228 14.419 1.00 77.88 98 ASN A C 1
ATOM 742 O O . ASN A 1 98 ? 3.408 -1.291 15.641 1.00 77.88 98 ASN A O 1
ATOM 746 N N . ALA A 1 99 ? 2.218 -0.657 13.855 1.00 83.69 99 ALA A N 1
ATOM 747 C CA . ALA A 1 99 ? 1.173 0.018 14.618 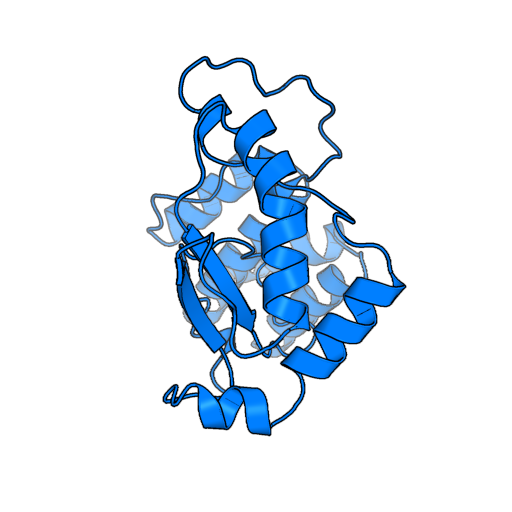1.00 83.69 99 ALA A CA 1
ATOM 748 C C . ALA A 1 99 ? 0.384 -0.936 15.546 1.00 83.69 99 ALA A C 1
ATOM 750 O O . ALA A 1 99 ? -0.278 -0.503 16.495 1.00 83.69 99 ALA A O 1
ATOM 751 N N . LEU A 1 100 ? 0.445 -2.241 15.268 1.00 85.31 100 LEU A N 1
ATOM 752 C CA . LEU A 1 100 ? -0.159 -3.304 16.063 1.00 85.31 100 LEU A CA 1
ATOM 753 C C . LEU A 1 100 ? 0.913 -4.095 16.822 1.00 85.31 100 LEU A C 1
ATOM 755 O O . LEU A 1 100 ? 1.948 -4.403 16.236 1.00 85.31 100 LEU A O 1
ATOM 759 N N . PRO A 1 101 ? 0.644 -4.501 18.079 1.00 89.25 101 PRO A N 1
ATOM 760 C CA . PRO A 1 101 ? 1.405 -5.569 18.720 1.00 89.25 101 PRO A CA 1
ATOM 761 C C . PRO A 1 101 ? 1.382 -6.836 17.859 1.00 89.25 101 PRO A C 1
ATOM 763 O O . PRO A 1 101 ? 0.349 -7.144 17.253 1.00 89.25 101 PRO A O 1
ATOM 766 N N . GLU A 1 102 ? 2.489 -7.575 17.837 1.00 88.44 102 GLU A N 1
ATOM 767 C CA . GLU A 1 102 ? 2.676 -8.754 16.983 1.00 88.44 102 GLU A CA 1
ATOM 768 C C . GLU A 1 102 ? 1.554 -9.785 17.174 1.00 88.44 102 GLU A C 1
ATOM 770 O O . GLU A 1 102 ? 1.005 -10.320 16.212 1.00 88.44 102 GLU A O 1
ATOM 775 N N . GLU A 1 103 ? 1.115 -10.002 18.412 1.00 90.19 103 GLU A N 1
ATOM 776 C CA . GLU A 1 103 ? 0.057 -10.957 18.734 1.00 90.19 103 GLU A CA 1
ATOM 777 C C . GLU A 1 103 ? -1.287 -10.542 18.122 1.00 90.19 103 GLU A C 1
ATOM 779 O O . GLU A 1 103 ? -2.033 -11.376 17.603 1.00 90.19 103 GLU A O 1
ATOM 784 N N . VAL A 1 104 ? -1.596 -9.241 18.149 1.00 89.38 104 VAL A N 1
ATOM 785 C CA . VAL A 1 104 ? -2.819 -8.687 17.548 1.00 89.38 104 VAL A CA 1
ATOM 786 C C . VAL A 1 104 ? -2.732 -8.757 16.029 1.00 89.38 104 VAL A C 1
ATOM 788 O O . VAL A 1 104 ? -3.717 -9.098 15.373 1.00 89.38 104 VAL A O 1
ATOM 791 N N . PHE A 1 105 ? -1.556 -8.476 15.468 1.00 88.75 105 PHE A N 1
ATOM 792 C CA . PHE A 1 105 ? -1.307 -8.590 14.039 1.00 88.75 105 PHE A CA 1
ATOM 793 C C . PHE A 1 105 ? -1.514 -10.028 13.542 1.00 88.75 105 PHE A C 1
ATOM 795 O O . PHE A 1 105 ? -2.250 -10.236 12.576 1.00 88.75 105 PHE A O 1
ATOM 802 N N . GLN A 1 106 ? -0.963 -11.033 14.231 1.00 89.19 106 GLN A N 1
ATOM 803 C CA . GLN A 1 106 ? -1.154 -12.438 13.858 1.00 89.19 106 GLN A CA 1
ATOM 804 C C . GLN A 1 106 ? -2.621 -12.871 13.964 1.00 89.19 106 GLN A C 1
ATOM 806 O O . GLN A 1 106 ? -3.129 -13.540 13.062 1.00 89.19 106 GLN A O 1
ATOM 811 N N . GLN A 1 107 ? -3.340 -12.450 15.009 1.00 90.50 107 GLN A N 1
ATOM 812 C CA . GLN A 1 107 ? -4.780 -12.718 15.121 1.00 90.50 107 GLN A CA 1
ATOM 813 C C . GLN A 1 107 ? -5.573 -12.081 13.976 1.00 90.50 107 GLN A C 1
ATOM 815 O O . GLN A 1 107 ? -6.459 -12.720 13.403 1.00 90.50 107 GLN A O 1
ATOM 820 N N . LEU A 1 108 ? -5.250 -10.834 13.621 1.00 88.38 108 LEU A N 1
ATOM 821 C CA . LEU A 1 108 ? -5.900 -10.123 12.525 1.00 88.38 108 LEU A CA 1
ATOM 822 C C . LEU A 1 108 ? -5.630 -10.831 11.197 1.00 88.38 108 LEU A C 1
ATOM 824 O O . LEU A 1 108 ? -6.565 -11.102 10.448 1.00 88.38 108 LEU A O 1
ATOM 828 N N . ARG A 1 109 ? -4.378 -11.221 10.949 1.00 86.31 109 ARG A N 1
ATOM 829 C CA . ARG A 1 109 ? -3.982 -11.996 9.773 1.00 86.31 109 ARG A CA 1
ATOM 830 C C . ARG A 1 109 ? -4.792 -13.286 9.648 1.00 86.31 109 ARG A C 1
ATOM 832 O O . ARG A 1 109 ? -5.330 -13.551 8.580 1.00 86.31 109 ARG A O 1
ATOM 839 N N . GLN A 1 110 ? -4.931 -14.064 10.721 1.00 86.62 110 GLN A N 1
ATOM 840 C CA . GLN A 1 110 ? -5.734 -15.294 10.691 1.00 86.62 110 GLN A CA 1
ATOM 841 C C . GLN A 1 110 ? -7.217 -15.014 10.416 1.00 86.62 110 GLN A C 1
ATOM 843 O O . GLN A 1 110 ? -7.844 -15.708 9.617 1.00 86.62 110 GLN A O 1
ATOM 848 N N . ALA A 1 111 ? -7.780 -13.965 11.023 1.00 85.06 111 ALA A N 1
ATOM 849 C CA . ALA A 1 111 ? -9.174 -13.585 10.809 1.00 85.06 111 ALA A CA 1
ATOM 850 C C . ALA A 1 111 ? -9.464 -13.137 9.365 1.00 85.06 111 ALA A C 1
ATOM 852 O O . ALA A 1 111 ? -10.553 -13.416 8.856 1.00 85.06 111 ALA A O 1
ATOM 853 N N . LEU A 1 112 ? -8.505 -12.460 8.723 1.00 82.00 112 LEU A N 1
ATOM 854 C CA . LEU A 1 112 ? -8.588 -11.998 7.335 1.00 82.00 112 LEU A CA 1
ATOM 855 C C . LEU A 1 112 ? -8.306 -13.119 6.318 1.00 82.00 112 LEU A C 1
ATOM 857 O O . LEU A 1 112 ? -8.789 -13.048 5.195 1.00 82.00 112 LEU A O 1
ATOM 861 N N . LEU A 1 113 ? -7.561 -14.166 6.690 1.00 78.81 113 LEU A N 1
ATOM 862 C CA . LEU A 1 113 ? -7.315 -15.337 5.832 1.00 78.81 113 LEU A CA 1
ATOM 863 C C . LEU A 1 113 ? -8.478 -16.341 5.813 1.00 78.81 113 LEU A C 1
ATOM 865 O O . LEU A 1 113 ? -8.512 -17.219 4.952 1.00 78.81 113 LEU A O 1
ATOM 869 N N . ALA A 1 114 ? -9.420 -16.244 6.752 1.00 78.19 114 ALA A N 1
ATOM 870 C CA . ALA A 1 114 ? -10.533 -17.180 6.842 1.00 78.19 114 ALA A CA 1
ATOM 871 C C . ALA A 1 114 ? -11.453 -17.077 5.601 1.00 78.19 114 ALA A C 1
ATOM 873 O O . ALA A 1 114 ? -11.980 -15.993 5.354 1.00 78.19 114 ALA A O 1
ATOM 874 N N . PRO A 1 115 ? -11.747 -18.174 4.871 1.00 69.50 115 PRO A N 1
ATOM 875 C CA . PRO A 1 115 ? -12.610 -18.149 3.676 1.00 69.50 115 PRO A CA 1
ATOM 876 C C . PRO A 1 115 ? -13.971 -17.499 3.933 1.00 69.50 115 PRO A C 1
ATOM 878 O O . PRO A 1 115 ? -14.432 -16.652 3.174 1.00 69.50 115 PRO A O 1
ATOM 881 N N . LYS A 1 116 ? -14.538 -17.795 5.107 1.00 73.06 116 LYS A N 1
ATOM 882 C CA . LYS A 1 116 ? -15.812 -17.249 5.576 1.00 73.06 116 LYS A CA 1
ATOM 883 C C . LYS A 1 116 ? -15.834 -15.720 5.631 1.00 73.06 116 LYS A C 1
ATOM 885 O O . LYS A 1 116 ? -16.883 -15.111 5.506 1.00 73.06 116 LYS A O 1
ATOM 890 N N . PHE A 1 117 ? -14.685 -15.083 5.854 1.00 72.00 117 PHE A N 1
ATOM 891 C CA . PHE A 1 117 ? -14.585 -13.629 5.803 1.00 72.00 117 PHE A CA 1
ATOM 892 C C . PHE A 1 117 ? -14.824 -13.093 4.397 1.00 72.00 117 PHE A C 1
ATOM 894 O O . PHE A 1 117 ? -15.607 -12.167 4.251 1.00 72.00 117 PHE A O 1
ATOM 901 N N . TRP A 1 118 ? -14.229 -13.696 3.375 1.00 73.06 118 TRP A N 1
ATOM 902 C CA . TRP A 1 118 ? -14.371 -13.250 1.990 1.00 73.06 118 TRP A CA 1
ATOM 903 C C . TRP A 1 118 ? -15.769 -13.539 1.439 1.00 73.06 118 TRP A C 1
ATOM 905 O O . TRP A 1 118 ? -16.386 -12.660 0.843 1.00 73.06 118 TRP A O 1
ATOM 915 N N . GLU A 1 119 ? -16.306 -14.725 1.734 1.00 73.69 119 GLU A N 1
ATOM 916 C CA . GLU A 1 119 ? -17.666 -15.124 1.347 1.00 73.69 119 GLU A CA 1
ATOM 917 C C . GLU A 1 119 ? -18.734 -14.180 1.925 1.00 73.69 119 GLU A C 1
ATOM 919 O O . GLU A 1 119 ? -19.633 -13.744 1.210 1.00 73.69 119 GLU A O 1
ATOM 924 N N . GLU A 1 120 ? -18.615 -13.810 3.206 1.00 72.06 120 GLU A N 1
ATOM 925 C CA . GLU A 1 120 ? -19.573 -12.926 3.888 1.00 72.06 120 GLU A CA 1
ATOM 926 C C . GLU A 1 120 ? -19.591 -11.492 3.333 1.00 72.06 120 GLU A C 1
ATOM 928 O O . GLU A 1 120 ? -20.608 -10.812 3.460 1.00 72.06 120 GLU A O 1
ATOM 933 N N . HIS A 1 121 ? -18.495 -11.014 2.731 1.00 71.25 121 HIS A N 1
ATOM 934 C CA . HIS A 1 121 ? -18.437 -9.654 2.176 1.00 71.25 121 HIS A CA 1
ATOM 935 C C . HIS A 1 121 ? -19.036 -9.562 0.768 1.00 71.25 121 HIS A C 1
ATOM 937 O O . HIS A 1 121 ? -19.231 -8.451 0.275 1.00 71.25 121 HIS A O 1
ATOM 943 N N . GLY A 1 122 ? -19.354 -10.697 0.129 1.00 66.06 122 GLY A N 1
ATOM 944 C CA . GLY A 1 122 ? -20.067 -10.736 -1.151 1.00 66.06 122 GLY A CA 1
ATOM 945 C C . GLY A 1 122 ? -19.329 -10.053 -2.306 1.00 66.06 122 GLY A C 1
ATOM 946 O O . GLY A 1 122 ? -19.962 -9.643 -3.278 1.00 66.06 122 GLY A O 1
ATOM 947 N N . TYR A 1 123 ? -18.007 -9.893 -2.196 1.00 67.44 123 TYR A N 1
ATOM 948 C CA . TYR A 1 123 ? -17.198 -9.317 -3.262 1.00 67.44 123 TYR A CA 1
ATOM 949 C C . TYR A 1 123 ? -17.105 -10.300 -4.440 1.00 67.44 123 TYR A C 1
ATOM 951 O O . TYR A 1 123 ? -17.006 -11.508 -4.226 1.00 67.44 123 TYR A O 1
ATOM 959 N N . PRO A 1 124 ? -17.089 -9.814 -5.694 1.00 67.88 124 PRO A N 1
ATOM 960 C CA . PRO A 1 124 ? -17.026 -10.667 -6.883 1.00 67.88 124 PRO A CA 1
ATOM 961 C C . PRO A 1 124 ? -15.659 -11.353 -7.080 1.00 67.88 124 PRO A C 1
ATOM 963 O O . PRO A 1 124 ? -15.434 -11.981 -8.112 1.00 67.88 124 PRO A O 1
ATOM 966 N N . THR A 1 125 ? -14.728 -11.203 -6.132 1.00 69.50 125 THR A N 1
ATOM 967 C CA . THR A 1 125 ? -13.364 -11.735 -6.184 1.00 69.50 125 THR A CA 1
ATOM 968 C C . THR A 1 125 ? -12.834 -12.048 -4.781 1.00 69.50 125 THR A C 1
ATOM 970 O O . THR A 1 125 ? -13.176 -11.365 -3.816 1.00 69.50 125 THR A O 1
ATOM 973 N N . ASP A 1 126 ? -11.978 -13.069 -4.675 1.00 71.06 126 ASP A N 1
ATOM 974 C CA . ASP A 1 126 ? -11.219 -13.426 -3.469 1.00 71.06 126 ASP A CA 1
ATOM 975 C C . ASP A 1 126 ? -9.817 -12.779 -3.425 1.00 71.06 126 ASP A C 1
ATOM 977 O O . ASP A 1 126 ? -9.008 -13.102 -2.554 1.00 71.06 126 ASP A O 1
ATOM 981 N N . GLU A 1 127 ? -9.519 -11.880 -4.369 1.00 70.50 127 GLU A N 1
ATOM 982 C CA . GLU A 1 127 ? -8.201 -11.250 -4.535 1.00 70.50 127 GLU A CA 1
ATOM 983 C C . GLU A 1 127 ? -8.086 -9.900 -3.809 1.00 70.50 127 GLU A C 1
ATOM 985 O O . GLU A 1 127 ? -7.016 -9.535 -3.312 1.00 70.50 127 GLU A O 1
ATOM 990 N N . PHE A 1 128 ? -9.181 -9.143 -3.714 1.00 74.25 128 PHE A N 1
ATOM 991 C CA . PHE A 1 128 ? -9.219 -7.890 -2.964 1.00 74.25 128 PHE A CA 1
ATOM 992 C C . PHE A 1 128 ? -10.631 -7.555 -2.487 1.00 74.25 128 PHE A C 1
ATOM 994 O O . PHE A 1 128 ? -11.618 -7.920 -3.123 1.00 74.25 128 PHE A O 1
ATOM 1001 N N . PHE A 1 129 ? -10.717 -6.784 -1.408 1.00 75.00 129 PHE A N 1
ATOM 1002 C CA . PHE A 1 129 ? -11.903 -5.989 -1.117 1.00 75.00 129 PHE A CA 1
ATOM 1003 C C . PHE A 1 129 ? -11.520 -4.723 -0.341 1.00 75.00 129 PHE A C 1
ATOM 1005 O O . PHE A 1 129 ? -10.490 -4.673 0.342 1.00 75.00 129 PHE A O 1
ATOM 1012 N N . SER A 1 130 ? -12.394 -3.716 -0.418 1.00 79.44 130 SER A N 1
ATOM 1013 C CA . SER A 1 130 ? -12.418 -2.598 0.523 1.00 79.44 130 SER A CA 1
ATOM 1014 C C . SER A 1 130 ? -13.822 -2.393 1.074 1.00 79.44 130 SER A C 1
ATOM 1016 O O . SER A 1 130 ? -14.815 -2.510 0.349 1.00 79.44 130 SER A O 1
ATOM 1018 N N . TYR A 1 131 ? -13.923 -2.072 2.358 1.00 80.69 131 TYR A N 1
ATOM 1019 C CA . TYR A 1 131 ? -15.166 -1.553 2.908 1.00 80.69 131 TYR A CA 1
ATOM 1020 C C . TYR A 1 131 ? -14.904 -0.486 3.958 1.00 80.69 131 TYR A C 1
ATOM 1022 O O . TYR A 1 131 ? -13.993 -0.570 4.782 1.00 80.69 131 TYR A O 1
ATOM 1030 N N . SER A 1 132 ? -15.780 0.512 3.961 1.00 85.38 132 SER A N 1
ATOM 1031 C CA . SER A 1 132 ? -15.767 1.589 4.935 1.00 85.38 132 SER A CA 1
ATOM 1032 C C . SER A 1 132 ? -16.903 1.412 5.931 1.00 85.38 132 SER A C 1
ATOM 1034 O O . SER A 1 132 ? -18.037 1.116 5.550 1.00 85.38 132 SER A O 1
ATOM 1036 N N . MET A 1 133 ? -16.634 1.670 7.207 1.00 84.88 133 MET A N 1
ATOM 1037 C CA . MET A 1 133 ? -17.655 1.665 8.245 1.00 84.88 133 MET A CA 1
ATOM 1038 C C . MET A 1 133 ? -17.580 2.877 9.177 1.00 84.88 133 MET A C 1
ATOM 1040 O O . MET A 1 133 ? -16.497 3.424 9.391 1.00 84.88 133 MET A O 1
ATOM 1044 N N . PRO A 1 134 ? -18.717 3.290 9.768 1.00 87.38 134 PRO A N 1
ATOM 1045 C CA . PRO A 1 134 ? -18.728 4.340 10.777 1.00 87.38 134 PRO A CA 1
ATOM 1046 C C . PRO A 1 134 ? -17.961 3.927 12.037 1.00 87.38 134 PRO A C 1
ATOM 1048 O O . PRO A 1 134 ? -18.213 2.859 12.604 1.00 87.38 134 PRO A O 1
ATOM 1051 N N . LEU A 1 135 ? -17.078 4.802 12.513 1.00 84.00 135 LEU A N 1
ATOM 1052 C CA . LEU A 1 135 ? -16.467 4.677 13.832 1.00 84.00 135 LEU A CA 1
ATOM 1053 C C . LEU A 1 135 ? -17.523 4.971 14.911 1.00 84.00 135 LEU A C 1
ATOM 1055 O O . LEU A 1 135 ? -18.378 5.834 14.747 1.00 84.00 135 LEU A O 1
ATOM 1059 N N . GLY A 1 136 ? -17.511 4.207 16.007 1.00 76.69 136 GLY A N 1
ATOM 1060 C CA . GLY A 1 136 ? -18.510 4.318 17.084 1.00 76.69 136 GLY A CA 1
ATOM 1061 C C . GLY A 1 136 ? -19.715 3.378 16.953 1.00 76.69 136 GLY A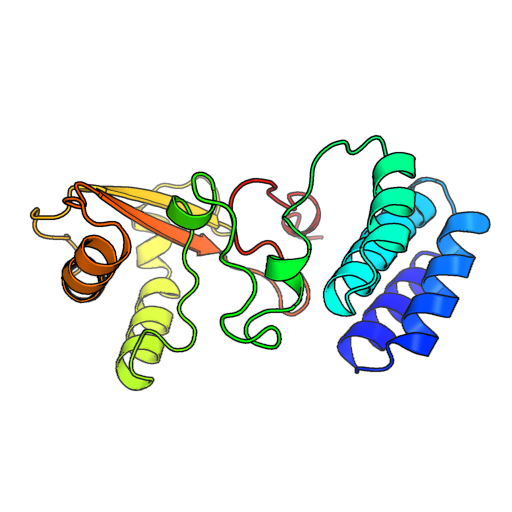 C 1
ATOM 1062 O O . GLY A 1 136 ? -20.460 3.205 17.916 1.00 76.69 136 GLY A O 1
ATOM 1063 N N . ARG A 1 137 ? -19.879 2.687 15.817 1.00 78.62 137 ARG A N 1
ATOM 1064 C CA . ARG A 1 137 ? -20.787 1.533 15.717 1.00 78.62 137 ARG A CA 1
ATOM 1065 C C . ARG A 1 137 ? -20.054 0.241 16.070 1.00 78.62 137 ARG A C 1
ATOM 1067 O O . ARG A 1 137 ? -18.863 0.088 15.809 1.00 78.62 137 ARG A O 1
ATOM 1074 N N . ARG A 1 138 ? -20.776 -0.721 16.649 1.00 79.19 138 ARG A N 1
ATOM 1075 C CA . ARG A 1 138 ? -20.223 -2.046 16.953 1.00 79.19 138 ARG A CA 1
ATOM 1076 C C . ARG A 1 138 ? -19.905 -2.783 15.648 1.00 79.19 138 ARG A C 1
ATOM 1078 O O . ARG A 1 138 ? -20.811 -3.078 14.874 1.00 79.19 138 ARG A O 1
ATOM 1085 N N . HIS A 1 139 ? -18.633 -3.115 15.433 1.00 80.62 139 HIS A N 1
ATOM 1086 C CA . HIS A 1 139 ? -18.218 -3.966 14.317 1.00 80.62 139 HIS A CA 1
ATOM 1087 C C . HIS A 1 139 ? -18.775 -5.392 14.526 1.00 80.62 139 HIS A C 1
ATOM 1089 O O . HIS A 1 139 ? -18.647 -5.919 15.639 1.00 80.62 139 HIS A O 1
ATOM 1095 N N . PRO A 1 140 ? -19.356 -6.054 13.502 1.00 77.69 140 PRO A N 1
ATOM 1096 C CA . PRO A 1 140 ? -19.871 -7.427 13.631 1.00 77.69 140 PRO A CA 1
ATOM 1097 C C . PRO A 1 140 ? -18.774 -8.406 14.077 1.00 77.69 140 PRO A C 1
ATOM 1099 O O . PRO A 1 140 ? -18.979 -9.273 14.923 1.00 77.69 140 PRO A O 1
ATOM 1102 N N . ARG A 1 141 ? -17.559 -8.194 13.569 1.00 80.25 141 ARG A N 1
ATOM 1103 C CA . ARG A 1 141 ? -16.329 -8.866 14.009 1.00 80.25 141 ARG A CA 1
ATOM 1104 C C . ARG A 1 141 ? -15.623 -8.084 15.118 1.00 80.25 141 ARG A C 1
ATOM 1106 O O . ARG A 1 141 ? -15.091 -7.004 14.869 1.00 80.25 141 ARG A O 1
ATOM 1113 N N . LYS A 1 142 ? -15.585 -8.654 16.327 1.00 84.88 142 LYS A N 1
ATOM 1114 C CA . LYS A 1 142 ? -15.034 -8.010 17.536 1.00 84.88 142 LYS A CA 1
ATOM 1115 C C . LYS A 1 142 ? -13.581 -7.548 17.372 1.00 84.88 142 LYS A C 1
ATOM 1117 O O . LYS A 1 142 ? -13.261 -6.451 17.811 1.00 84.88 142 LYS A O 1
ATOM 1122 N N . LEU A 1 143 ? -12.731 -8.352 16.726 1.00 88.00 143 LEU A N 1
ATOM 1123 C CA . LEU A 1 143 ? -11.308 -8.039 16.548 1.00 88.00 143 LEU A CA 1
ATOM 1124 C C . LEU A 1 143 ? -11.089 -6.800 15.666 1.00 88.00 143 LEU A C 1
ATOM 1126 O O . LEU A 1 143 ? -10.408 -5.872 16.086 1.00 88.00 143 LEU A O 1
ATOM 1130 N N . LEU A 1 144 ? -11.721 -6.754 14.488 1.00 87.50 144 LEU A N 1
ATOM 1131 C CA . LEU A 1 144 ? -11.659 -5.603 13.577 1.00 87.50 144 LEU A CA 1
ATOM 1132 C C . LEU A 1 144 ? -12.187 -4.334 14.262 1.00 87.50 144 LEU A C 1
ATOM 1134 O O . LEU A 1 144 ? -11.543 -3.290 14.225 1.00 87.50 144 LEU A O 1
ATOM 1138 N N . GLY A 1 145 ? -13.305 -4.439 14.986 1.00 88.00 145 GLY A N 1
ATOM 1139 C CA . GLY A 1 145 ? -13.824 -3.327 15.787 1.00 88.00 145 GLY A CA 1
ATOM 1140 C C . GLY A 1 145 ? -12.837 -2.837 16.844 1.00 88.00 145 GLY A C 1
ATOM 1141 O O . GLY A 1 145 ? -12.587 -1.640 16.933 1.00 88.00 145 GLY A O 1
ATOM 1142 N N . ALA A 1 146 ? -12.239 -3.752 17.610 1.00 87.31 146 ALA A N 1
ATOM 1143 C CA . ALA A 1 146 ? -11.266 -3.412 18.645 1.00 87.31 146 ALA A CA 1
ATOM 1144 C C . ALA A 1 146 ? -10.017 -2.728 18.067 1.00 87.31 146 ALA A C 1
ATOM 1146 O O . ALA A 1 146 ? -9.540 -1.747 18.637 1.00 87.31 146 ALA A O 1
ATOM 1147 N N . VAL A 1 147 ? -9.519 -3.200 16.920 1.00 89.69 147 VAL A N 1
ATOM 1148 C CA . VAL A 1 147 ? -8.395 -2.573 16.212 1.00 89.69 147 VAL A CA 1
ATOM 1149 C C . VAL A 1 147 ? -8.762 -1.168 15.725 1.00 89.69 147 VAL A C 1
ATOM 1151 O O . VAL A 1 147 ? -8.021 -0.224 15.995 1.00 89.69 147 VAL A O 1
ATOM 1154 N N . ALA A 1 148 ? -9.922 -0.994 15.084 1.00 89.81 148 ALA A N 1
ATOM 1155 C CA . ALA A 1 148 ? -10.386 0.322 14.637 1.00 89.81 148 ALA A CA 1
ATOM 1156 C C . ALA A 1 148 ? -10.543 1.307 15.807 1.00 89.81 148 ALA A C 1
ATOM 1158 O O . ALA A 1 148 ? -10.074 2.441 15.738 1.00 89.81 148 ALA A O 1
ATOM 1159 N N . THR A 1 149 ? -11.151 0.869 16.914 1.00 86.56 149 THR A N 1
ATOM 1160 C CA . THR A 1 149 ? -11.294 1.683 18.128 1.00 86.56 149 THR A CA 1
ATOM 1161 C C . THR A 1 149 ? -9.942 2.044 18.737 1.00 86.56 149 THR A C 1
ATOM 1163 O O . THR A 1 149 ? -9.761 3.182 19.165 1.00 86.56 149 THR A O 1
ATOM 1166 N N . ARG A 1 150 ? -8.977 1.115 18.751 1.00 85.12 150 ARG A N 1
ATOM 1167 C CA . ARG A 1 150 ? -7.618 1.384 19.237 1.00 85.12 150 ARG A CA 1
ATOM 1168 C C . ARG A 1 150 ? -6.947 2.485 18.416 1.00 85.12 150 ARG A C 1
ATOM 1170 O O . ARG A 1 150 ? -6.354 3.387 19.001 1.00 85.12 150 ARG A O 1
ATOM 1177 N N . PHE A 1 151 ? -7.058 2.425 17.090 1.00 87.00 151 PHE A N 1
ATOM 1178 C CA . PHE A 1 151 ? -6.431 3.413 16.214 1.00 87.00 151 PHE A CA 1
ATOM 1179 C C . PHE A 1 151 ? -7.163 4.740 16.139 1.00 87.00 151 PHE A C 1
ATOM 1181 O O . PHE A 1 151 ? -6.507 5.743 15.883 1.00 87.00 151 PHE A O 1
ATOM 1188 N N . ARG A 1 152 ? -8.472 4.775 16.411 1.00 87.75 152 ARG A N 1
ATOM 1189 C CA . ARG A 1 152 ? -9.267 6.009 16.399 1.00 87.75 152 ARG A CA 1
ATOM 1190 C C . ARG A 1 152 ? -8.585 7.129 17.184 1.00 87.75 152 ARG A C 1
ATOM 1192 O O . ARG A 1 152 ? -8.341 8.186 16.625 1.00 87.75 152 ARG A O 1
ATOM 1199 N N . ARG A 1 153 ? -8.196 6.873 18.438 1.00 81.69 153 ARG A N 1
ATOM 1200 C CA . ARG A 1 153 ? -7.568 7.901 19.285 1.00 81.69 153 ARG A CA 1
ATOM 1201 C C . ARG A 1 153 ? -6.245 8.399 18.702 1.00 81.69 153 ARG A C 1
ATOM 1203 O O . ARG A 1 153 ? -5.980 9.593 18.716 1.00 81.69 153 ARG A O 1
ATOM 1210 N N . THR A 1 154 ? -5.410 7.491 18.204 1.00 83.81 154 THR A N 1
ATOM 1211 C CA . THR A 1 154 ? -4.138 7.857 17.569 1.00 83.81 154 THR A CA 1
ATOM 1212 C C . THR A 1 154 ? -4.376 8.670 16.298 1.00 83.81 154 THR A C 1
ATOM 1214 O O . THR A 1 154 ? -3.708 9.677 16.096 1.00 83.81 154 THR A O 1
ATOM 1217 N N . ALA A 1 155 ? -5.345 8.275 15.473 1.00 83.31 155 ALA A N 1
ATOM 1218 C CA . ALA A 1 155 ? -5.702 8.975 14.247 1.00 83.31 155 ALA A CA 1
ATOM 1219 C C . ALA A 1 155 ? -6.253 10.379 14.530 1.00 83.31 155 ALA A C 1
ATOM 1221 O O . ALA A 1 155 ? -5.777 11.331 13.926 1.00 83.31 155 ALA A O 1
ATOM 1222 N N . GLU A 1 156 ? -7.163 10.531 15.494 1.00 85.38 156 GLU A N 1
ATOM 1223 C CA . GLU A 1 156 ? -7.734 11.828 15.889 1.00 85.38 156 GLU A CA 1
ATOM 1224 C C . GLU A 1 156 ? -6.666 12.785 16.430 1.00 85.38 156 GLU A C 1
ATOM 1226 O O . GLU A 1 156 ? -6.647 13.960 16.074 1.00 85.38 156 GLU A O 1
ATOM 1231 N N . VAL A 1 157 ? -5.720 12.282 17.233 1.00 82.44 157 VAL A N 1
ATOM 1232 C CA . VAL A 1 157 ? -4.580 13.080 17.716 1.00 82.44 157 VAL A CA 1
ATOM 1233 C C . VAL A 1 157 ? -3.678 13.523 16.562 1.00 82.44 157 VAL A C 1
ATOM 1235 O O . VAL A 1 157 ? -3.211 14.659 16.553 1.00 82.44 157 VAL A O 1
ATOM 1238 N N . LEU A 1 158 ? -3.419 12.641 15.594 1.00 78.00 158 LEU A N 1
ATOM 1239 C CA . LEU A 1 158 ? -2.551 12.946 14.454 1.00 78.00 158 LEU A CA 1
ATOM 1240 C C . LEU A 1 158 ? -3.216 13.860 13.418 1.00 78.00 158 LEU A C 1
ATOM 1242 O O . LEU A 1 158 ? -2.518 14.653 12.786 1.00 78.00 158 LEU A O 1
ATOM 1246 N N . ALA A 1 159 ? -4.528 13.727 13.227 1.00 76.56 159 ALA A N 1
ATOM 1247 C CA . ALA A 1 159 ? -5.314 14.515 12.284 1.00 76.56 159 ALA A CA 1
ATOM 1248 C C . ALA A 1 159 ? -5.735 15.873 12.870 1.00 76.56 159 ALA A C 1
ATOM 1250 O O . ALA A 1 159 ? -5.890 16.840 12.131 1.00 76.56 159 ALA A O 1
ATOM 1251 N N . GLY A 1 160 ? -5.885 15.962 14.196 1.00 80.00 160 GLY A N 1
ATOM 1252 C CA . GLY A 1 160 ? -6.407 17.151 14.871 1.00 80.00 160 GLY A CA 1
ATOM 1253 C C . GLY A 1 160 ? -7.923 17.327 14.720 1.00 80.00 160 GLY A C 1
ATOM 1254 O O . GLY A 1 160 ? -8.433 18.413 14.984 1.00 80.00 160 GLY A O 1
ATOM 1255 N N . GLU A 1 161 ? -8.642 16.283 14.301 1.00 82.81 161 GLU A N 1
ATOM 1256 C CA . GLU A 1 161 ? -10.092 16.281 14.082 1.00 82.81 161 GLU A CA 1
ATOM 1257 C C . GLU A 1 161 ? -10.716 14.918 14.420 1.00 82.81 161 GLU A C 1
ATOM 1259 O O . GLU A 1 161 ? -10.018 13.906 14.533 1.00 82.81 161 GLU A O 1
ATOM 1264 N N . GLU A 1 162 ? -12.039 14.886 14.602 1.00 85.94 162 GLU A N 1
ATOM 1265 C CA . GLU A 1 162 ? -12.764 13.646 14.889 1.00 85.94 162 GLU A CA 1
ATOM 1266 C C . GLU A 1 162 ? -12.796 12.723 13.662 1.00 85.94 162 GLU A C 1
ATOM 1268 O O . GLU A 1 162 ? -13.164 13.119 12.556 1.00 85.94 162 GLU A O 1
ATOM 1273 N N . CYS A 1 163 ? -12.481 11.445 13.872 1.00 85.75 163 CYS A N 1
ATOM 1274 C CA . CYS A 1 163 ? -12.544 10.442 12.819 1.00 85.75 163 CYS A CA 1
ATOM 1275 C C . CYS A 1 163 ? -13.938 9.802 12.783 1.00 85.75 163 CYS A C 1
ATOM 1277 O O . CYS A 1 163 ? -14.312 9.036 13.673 1.00 85.75 163 CYS A O 1
ATOM 1279 N N . GLY A 1 164 ? -14.699 10.058 11.717 1.00 85.44 164 GLY A N 1
ATOM 1280 C CA . GLY A 1 164 ? -16.053 9.509 11.564 1.00 85.44 164 GLY A CA 1
ATOM 1281 C C . GLY A 1 164 ? -16.112 8.082 11.007 1.00 85.44 164 GLY A C 1
ATOM 1282 O O . GLY A 1 164 ? -17.115 7.384 11.182 1.00 85.44 164 GLY A O 1
ATOM 1283 N N . ARG A 1 165 ? -15.068 7.625 10.304 1.00 89.06 165 ARG A N 1
ATOM 1284 C CA . ARG A 1 165 ? -15.071 6.346 9.576 1.00 89.06 165 ARG A CA 1
ATOM 1285 C C . ARG A 1 165 ? -13.707 5.666 9.604 1.00 89.06 165 ARG A C 1
ATOM 1287 O O . ARG A 1 165 ? -12.680 6.323 9.716 1.00 89.06 165 ARG A O 1
ATOM 1294 N N . VAL A 1 166 ? -13.724 4.346 9.466 1.00 89.12 166 VAL A N 1
ATOM 1295 C CA . VAL A 1 166 ? -12.545 3.520 9.189 1.00 89.12 166 VAL A CA 1
ATOM 1296 C C . VAL A 1 166 ? -12.788 2.762 7.897 1.00 89.12 166 VAL A C 1
ATOM 1298 O O . VAL A 1 166 ? -13.911 2.329 7.630 1.00 89.12 166 VAL A O 1
ATOM 1301 N N . GLU A 1 167 ? -11.746 2.609 7.097 1.00 87.69 167 GLU A N 1
ATOM 1302 C CA . GLU A 1 167 ? -11.775 1.796 5.892 1.00 87.69 167 GLU A CA 1
ATOM 1303 C C . GLU A 1 167 ? -10.786 0.643 6.023 1.00 87.69 167 GLU A C 1
ATOM 1305 O O . GLU A 1 167 ? -9.649 0.828 6.461 1.00 87.69 167 GLU A O 1
ATOM 1310 N N . TRP A 1 168 ? -11.256 -0.554 5.688 1.00 84.38 168 TRP A N 1
ATOM 1311 C CA . TRP A 1 168 ? -10.479 -1.781 5.704 1.00 84.38 168 TRP A CA 1
ATOM 1312 C C . TRP A 1 168 ? -10.150 -2.178 4.282 1.00 84.38 168 TRP A C 1
ATOM 1314 O O . TRP A 1 168 ? -11.053 -2.404 3.484 1.00 84.38 168 TRP A O 1
ATOM 1324 N N . TRP A 1 169 ? -8.858 -2.327 4.022 1.00 80.00 169 TRP A N 1
ATOM 1325 C CA . TRP A 1 169 ? -8.311 -2.763 2.748 1.00 80.00 169 TRP A CA 1
ATOM 1326 C C . TRP A 1 169 ? -7.652 -4.115 2.963 1.00 80.00 169 TRP A C 1
ATOM 1328 O O . TRP A 1 169 ? -6.830 -4.269 3.868 1.00 80.00 169 TRP A O 1
ATOM 1338 N N . THR A 1 170 ? -8.018 -5.124 2.182 1.00 79.56 170 THR A N 1
ATOM 1339 C CA . THR A 1 170 ? -7.366 -6.434 2.261 1.00 79.56 170 THR A CA 1
ATOM 1340 C C . THR A 1 170 ? -7.124 -6.966 0.861 1.00 79.56 170 THR A C 1
ATOM 1342 O O . THR A 1 170 ? -8.001 -6.915 0.002 1.00 79.56 170 THR A O 1
ATOM 1345 N N . HIS A 1 171 ? -5.919 -7.489 0.648 1.00 75.00 171 HIS A N 1
ATOM 1346 C CA . HIS A 1 171 ? -5.504 -8.092 -0.609 1.00 75.00 171 HIS A CA 1
ATOM 1347 C C . HIS A 1 171 ? -4.979 -9.504 -0.364 1.00 75.00 171 HIS A C 1
ATOM 1349 O O . HIS A 1 171 ? -4.265 -9.750 0.611 1.00 75.00 171 HIS A O 1
ATOM 1355 N N . ARG A 1 172 ? -5.267 -10.410 -1.294 1.00 72.94 172 ARG A N 1
ATOM 1356 C CA . ARG A 1 172 ? -4.655 -11.731 -1.395 1.00 72.94 172 ARG A CA 1
ATOM 1357 C C . ARG A 1 172 ? -3.612 -11.694 -2.511 1.00 72.94 172 ARG A C 1
ATOM 1359 O O . ARG A 1 172 ? -3.852 -12.143 -3.615 1.00 72.94 172 ARG A O 1
ATOM 1366 N N . ARG A 1 173 ? -2.436 -11.119 -2.249 1.00 67.12 173 ARG A N 1
ATOM 1367 C CA . ARG A 1 173 ? -1.364 -11.055 -3.259 1.00 67.12 173 ARG A CA 1
ATOM 1368 C C . ARG A 1 173 ? -0.485 -12.298 -3.199 1.00 67.12 173 ARG A C 1
ATOM 1370 O O . ARG A 1 173 ? -0.131 -12.770 -2.117 1.00 67.12 173 ARG A O 1
ATOM 1377 N N . SER A 1 174 ? -0.094 -12.803 -4.366 1.00 60.16 174 SER A N 1
ATOM 1378 C CA . SER A 1 174 ? 0.988 -13.788 -4.458 1.00 60.16 174 SER A CA 1
ATOM 1379 C C . SER A 1 174 ? 2.302 -13.154 -3.999 1.00 60.16 174 SER A C 1
ATOM 1381 O O . SER A 1 174 ? 2.551 -11.974 -4.253 1.00 60.16 174 SER A O 1
ATOM 1383 N N . ALA A 1 175 ? 3.164 -13.926 -3.334 1.00 52.81 175 ALA A N 1
ATOM 1384 C CA . ALA A 1 175 ? 4.473 -13.434 -2.910 1.00 52.81 175 ALA A CA 1
ATOM 1385 C C . ALA A 1 175 ? 5.258 -12.892 -4.123 1.00 52.81 175 ALA A C 1
ATOM 1387 O O . ALA A 1 175 ? 5.477 -13.612 -5.095 1.00 52.81 175 ALA A O 1
ATOM 1388 N N . GLY A 1 176 ? 5.663 -11.619 -4.071 1.00 49.03 176 GLY A N 1
ATOM 1389 C CA . GLY A 1 176 ? 6.363 -10.946 -5.173 1.00 49.03 176 GLY A CA 1
ATOM 1390 C C . GLY A 1 176 ? 5.467 -10.237 -6.198 1.00 49.03 176 GLY A C 1
ATOM 1391 O O . GLY A 1 176 ? 6.007 -9.584 -7.085 1.00 49.03 176 GLY A O 1
ATOM 1392 N N . ALA A 1 177 ? 4.137 -10.296 -6.059 1.00 53.06 177 ALA A N 1
ATOM 1393 C CA . ALA A 1 177 ? 3.187 -9.476 -6.826 1.00 53.06 177 ALA A CA 1
ATOM 1394 C C . ALA A 1 177 ? 2.956 -8.080 -6.204 1.00 53.06 177 ALA A C 1
ATOM 1396 O O . ALA A 1 177 ? 2.059 -7.345 -6.608 1.00 53.06 177 ALA A O 1
ATOM 1397 N N . ASP A 1 178 ? 3.756 -7.706 -5.202 1.00 53.53 178 ASP A N 1
ATOM 1398 C CA . ASP A 1 178 ? 3.724 -6.378 -4.600 1.00 53.53 178 ASP A CA 1
ATOM 1399 C C . ASP A 1 178 ? 4.468 -5.380 -5.487 1.00 53.53 178 ASP A C 1
ATOM 1401 O O . ASP A 1 178 ? 5.668 -5.151 -5.336 1.00 53.53 178 ASP A O 1
ATOM 1405 N N . SER A 1 179 ? 3.737 -4.698 -6.364 1.00 51.78 179 SER A N 1
ATOM 1406 C CA . SER A 1 179 ? 4.234 -3.519 -7.085 1.00 51.78 179 SER A CA 1
ATOM 1407 C C . SER A 1 179 ? 4.476 -2.296 -6.177 1.00 51.78 179 SER A C 1
ATOM 1409 O O . SER A 1 179 ? 4.731 -1.199 -6.661 1.00 51.78 179 SER A O 1
ATOM 1411 N N . GLY A 1 180 ? 4.451 -2.467 -4.847 1.00 49.47 180 GLY A N 1
ATOM 1412 C CA . GLY A 1 180 ? 4.695 -1.402 -3.867 1.00 49.47 180 GLY A CA 1
ATOM 1413 C C . GLY A 1 180 ? 3.487 -0.499 -3.597 1.00 49.47 180 GLY A C 1
ATOM 1414 O O . GLY A 1 180 ? 3.603 0.468 -2.851 1.00 49.47 180 GLY A O 1
ATOM 1415 N N . HIS A 1 181 ? 2.315 -0.814 -4.153 1.00 52.03 181 HIS A N 1
ATOM 1416 C CA . HIS A 1 181 ? 1.092 -0.037 -3.961 1.00 52.03 181 HIS A CA 1
ATOM 1417 C C . HIS A 1 181 ? 0.464 -0.330 -2.590 1.00 52.03 181 HIS A C 1
ATOM 1419 O O . HIS A 1 181 ? -0.272 -1.308 -2.422 1.00 52.03 181 HIS A O 1
ATOM 1425 N N . GLN A 1 182 ? 0.794 0.509 -1.603 1.00 47.19 182 GLN A N 1
ATOM 1426 C CA . GLN A 1 182 ? 0.176 0.520 -0.269 1.00 47.19 182 GLN A CA 1
ATOM 1427 C C . GLN A 1 182 ? -1.059 1.438 -0.178 1.00 47.19 182 GLN A C 1
ATOM 1429 O O . GLN A 1 182 ? -1.760 1.412 0.827 1.00 47.19 182 GLN A O 1
ATOM 1434 N N . LEU A 1 183 ? -1.344 2.238 -1.213 1.00 44.88 183 LEU A N 1
ATOM 1435 C CA . LEU A 1 183 ? -2.498 3.140 -1.265 1.00 44.88 183 LEU A CA 1
ATOM 1436 C C . LEU A 1 183 ? -3.292 2.932 -2.558 1.00 44.88 183 LEU A C 1
ATOM 1438 O O . LEU A 1 183 ? -2.718 2.740 -3.630 1.00 44.88 183 LEU A O 1
ATOM 1442 N N . HIS A 1 184 ? -4.617 2.976 -2.425 1.00 47.72 184 HIS A N 1
ATOM 1443 C CA . HIS A 1 184 ? -5.630 2.654 -3.432 1.00 47.72 184 HIS A CA 1
ATOM 1444 C C . HIS A 1 184 ? -5.778 3.709 -4.542 1.00 47.72 184 HIS A C 1
ATOM 1446 O O . HIS A 1 184 ? -6.865 4.232 -4.777 1.00 47.72 184 HIS A O 1
ATOM 1452 N N . PHE A 1 185 ? -4.687 4.055 -5.221 1.00 42.97 185 PHE A N 1
ATOM 1453 C CA . PHE A 1 185 ? -4.777 4.896 -6.419 1.00 42.97 185 PHE A CA 1
ATOM 1454 C C . PHE A 1 185 ? -4.391 4.185 -7.710 1.00 42.97 185 PHE A C 1
ATOM 1456 O O . PHE A 1 185 ? -4.705 4.707 -8.769 1.00 42.97 185 PHE A O 1
ATOM 1463 N N . ASP A 1 186 ? -3.830 2.979 -7.636 1.00 44.41 186 ASP A N 1
ATOM 1464 C CA . ASP A 1 186 ? -3.710 2.092 -8.790 1.00 44.41 186 ASP A CA 1
ATOM 1465 C C . ASP A 1 186 ? -3.823 0.642 -8.313 1.00 44.41 186 ASP A C 1
ATOM 1467 O O . ASP A 1 186 ? -2.967 0.123 -7.590 1.00 44.41 186 ASP A O 1
ATOM 1471 N N . LEU A 1 187 ? -4.919 -0.017 -8.690 1.00 44.47 187 LEU A N 1
ATOM 1472 C CA . LEU A 1 187 ? -4.950 -1.470 -8.724 1.00 44.47 187 LEU A CA 1
ATOM 1473 C C . LEU A 1 187 ? -3.943 -1.893 -9.797 1.00 44.47 187 LEU A C 1
ATOM 1475 O O . LEU A 1 187 ? -4.137 -1.618 -10.979 1.00 44.47 187 LEU A O 1
ATOM 1479 N N . ASP A 1 188 ? -2.887 -2.604 -9.413 1.00 51.09 188 ASP A N 1
ATOM 1480 C CA . ASP A 1 188 ? -2.110 -3.393 -10.368 1.00 51.09 188 ASP A CA 1
ATOM 1481 C C . ASP A 1 188 ? -2.948 -4.612 -10.792 1.00 51.09 188 ASP A C 1
ATOM 1483 O O . ASP A 1 188 ? -2.692 -5.757 -10.416 1.00 51.09 188 AS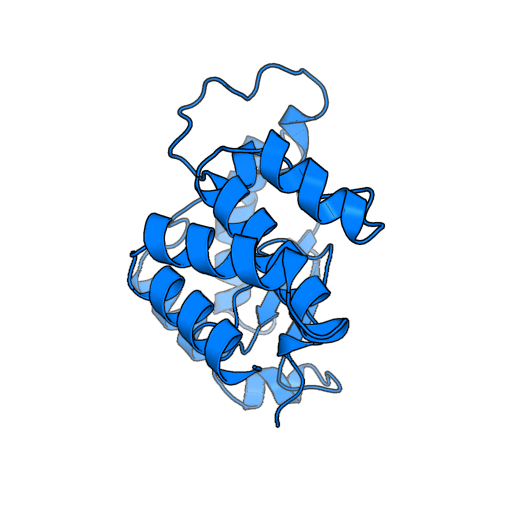P A O 1
ATOM 1487 N N . GLU A 1 189 ? -4.025 -4.353 -11.541 1.00 46.22 189 GLU A N 1
ATOM 1488 C CA . GLU A 1 189 ? -4.965 -5.366 -12.032 1.00 46.22 189 GLU A CA 1
ATOM 1489 C C . GLU A 1 189 ? -4.287 -6.395 -12.940 1.00 46.22 189 GLU A C 1
ATOM 1491 O O . GLU A 1 189 ? -4.810 -7.490 -13.156 1.00 46.22 189 GLU A O 1
ATOM 1496 N N . LEU A 1 190 ? -3.109 -6.060 -13.473 1.00 44.97 190 LEU A N 1
ATOM 1497 C CA . LEU A 1 190 ? -2.294 -6.969 -14.266 1.00 44.97 190 LEU A CA 1
ATOM 1498 C C . LEU A 1 190 ? -1.673 -8.071 -13.398 1.00 44.97 190 LEU A C 1
ATOM 1500 O O . LEU A 1 190 ? -1.573 -9.201 -13.872 1.00 44.97 190 LEU A O 1
ATOM 1504 N N . GLY A 1 191 ? -1.328 -7.783 -12.139 1.00 46.91 191 GLY A N 1
ATOM 1505 C CA . GLY A 1 191 ? -0.839 -8.768 -11.166 1.00 46.91 191 GLY A CA 1
ATOM 1506 C C . GLY A 1 191 ? -1.925 -9.659 -10.545 1.00 46.91 191 GLY A C 1
ATOM 1507 O O . GLY A 1 191 ? -1.598 -10.679 -9.943 1.00 46.91 191 GLY A O 1
ATOM 1508 N N . MET A 1 192 ? -3.207 -9.305 -10.700 1.00 43.81 192 MET A N 1
ATOM 1509 C CA . MET A 1 192 ? -4.352 -10.057 -10.153 1.00 43.81 192 MET A CA 1
ATOM 1510 C C . MET A 1 192 ? -4.924 -11.107 -11.115 1.00 43.81 192 MET A C 1
ATOM 1512 O O . MET A 1 192 ? -5.810 -11.878 -10.747 1.00 43.81 192 MET A O 1
ATOM 1516 N N . ARG A 1 193 ? -4.446 -11.158 -12.363 1.00 40.00 193 ARG A N 1
ATOM 1517 C CA . ARG A 1 193 ? -4.844 -12.217 -13.294 1.00 40.00 193 ARG A CA 1
ATOM 1518 C C . ARG A 1 193 ? -4.029 -13.461 -12.970 1.00 40.00 193 ARG A C 1
ATOM 1520 O O . ARG A 1 193 ? -2.843 -13.517 -13.284 1.00 40.00 193 ARG A O 1
ATOM 1527 N N . ARG A 1 194 ? -4.675 -14.448 -12.345 1.00 39.75 194 ARG A N 1
ATOM 1528 C CA . ARG A 1 194 ? -4.151 -15.816 -12.298 1.00 39.75 194 ARG A CA 1
ATOM 1529 C C . ARG A 1 194 ? -3.933 -16.275 -13.748 1.00 39.75 194 ARG A C 1
ATOM 1531 O O . ARG A 1 194 ? -4.877 -16.237 -14.539 1.00 39.75 194 ARG A O 1
ATOM 1538 N N . GLU A 1 195 ? -2.689 -16.610 -14.098 1.00 38.38 195 GLU A N 1
ATOM 1539 C CA . GLU A 1 195 ? -2.406 -17.480 -15.251 1.00 38.38 195 GLU A CA 1
ATOM 1540 C C . GLU A 1 195 ? -2.874 -18.905 -14.936 1.00 38.38 195 GLU A C 1
ATOM 1542 O O . GLU A 1 195 ? -2.689 -19.340 -13.774 1.00 38.38 195 GLU A O 1
#

Organism: Noctiluca scintillans (NCBI:txid2966)

pLDDT: mean 75.32, std 15.43, range [38.38, 94.88]

Radius of gyration: 19.51 Å; chains: 1; bounding box: 43×42×47 Å

Foldseek 3Di:
DVVLLVVLLVCVVVVVLVSSLVSLVVQLPPHDPVSVLSSLLVNLLSCLLVLNNVSNVVSCVVNVHDDDPDSDLSPPCPDPPPPCPDPPVSQDDDDDPCPDDPVLVVVVVVVLPDPVVVVVVVDPDPFWDKDKDFQPDCDPDNSVNVVCVVCQVVSCVSNVHHDGMDMDIDGDADVSLCSVPPDPPDDPVVRVDDD

Secondary structure (DSSP, 8-state):
-HHHHHHHHHHHHTT-HHHHHHHHHHHHHHS-HHHHHHHHHHHHHHHHHTT-HHHHHHHHHTTT------HHHHHGGGS-GGG--STTGGGS----TT-S-HHHHHHHHHHHH-HHHHHHHT-S-SSEEEEEEETTSPPSSHHHHHHHHHHHHHHHHHHTS---EEEEEEE-PPTT---S--STT---TTTT---